Protein AF-E8Z6G9-F1 (afdb_monomer_lite)

pLDDT: mean 76.83, std 23.12, range [23.56, 98.06]

Organism: Pfiesteria piscicida (NCBI:txid71001)

Radius of gyration: 28.09 Å; chains: 1; bounding box: 59×44×80 Å

Foldseek 3Di:
DAKEWEFEFADDPDTFGAWWWKDWPNDIDTHDGPGTDIDDDPDFAKIWIWIDHVQWDIDIDIDGGDPPHHYDYDYTYGDWAKAKEFEAAPPVRAGDQFWKKKWKDDPDTDIDIAHPPIDMDIGRDWAWMKMWIGTDPLWHIDIDIDGDDNPHHYDYHYIYSADPLAADVVQHDCNRRVVNHPFDWDWDQDPVRDTDTDGDDPDDDDDDDDDDDDPDDDDDDDDDD

Structure (mmCIF, N/CA/C/O backbone):
data_AF-E8Z6G9-F1
#
_entry.id   AF-E8Z6G9-F1
#
loop_
_atom_site.group_PDB
_atom_site.id
_atom_site.type_symbol
_atom_site.label_atom_id
_atom_site.label_alt_id
_atom_site.label_comp_id
_atom_site.label_asym_id
_atom_site.label_entity_id
_atom_site.label_seq_id
_atom_site.pdbx_PDB_ins_code
_atom_site.Cartn_x
_atom_site.Cartn_y
_atom_site.Cartn_z
_atom_site.occupancy
_atom_site.B_iso_or_equiv
_atom_site.auth_seq_id
_atom_site.auth_comp_id
_atom_site.auth_asym_id
_atom_site.auth_atom_id
_atom_site.pdbx_PDB_model_num
ATOM 1 N N . ARG A 1 1 ? -25.173 0.862 35.521 1.00 75.44 1 ARG A N 1
ATOM 2 C CA . ARG A 1 1 ? -24.555 0.377 34.266 1.00 75.44 1 ARG A CA 1
ATOM 3 C C . ARG A 1 1 ? -23.378 1.292 34.008 1.00 75.44 1 ARG A C 1
ATOM 5 O O . ARG A 1 1 ? -23.562 2.487 34.195 1.00 75.44 1 ARG A O 1
ATOM 12 N N . ILE A 1 2 ? -22.198 0.744 33.735 1.00 91.19 2 ILE A N 1
ATOM 13 C CA . ILE A 1 2 ? -21.054 1.561 33.319 1.00 91.19 2 ILE A CA 1
ATOM 14 C C . ILE A 1 2 ? -21.133 1.728 31.804 1.00 91.19 2 ILE A C 1
ATOM 16 O O . ILE A 1 2 ? -21.542 0.792 31.120 1.00 91.19 2 ILE A O 1
ATOM 20 N N . GLU A 1 3 ? -20.798 2.909 31.306 1.00 95.06 3 GLU A N 1
ATOM 21 C CA . GLU A 1 3 ? -20.622 3.158 29.879 1.00 95.06 3 GLU A CA 1
ATOM 22 C C . GLU A 1 3 ? -19.135 3.395 29.637 1.00 95.06 3 GLU A C 1
ATOM 24 O O . GLU A 1 3 ? -18.498 4.151 30.369 1.00 95.06 3 GLU A O 1
ATOM 29 N N . ILE A 1 4 ? -18.587 2.707 28.642 1.00 97.62 4 ILE A N 1
ATOM 30 C CA . ILE A 1 4 ? -17.165 2.714 28.317 1.00 97.62 4 ILE A CA 1
ATOM 31 C C . ILE A 1 4 ? -17.023 3.306 26.923 1.00 97.62 4 ILE A C 1
ATOM 33 O O . ILE A 1 4 ? -17.670 2.837 25.987 1.00 97.62 4 ILE A O 1
ATOM 37 N N . ALA A 1 5 ? -16.188 4.329 26.791 1.00 97.69 5 ALA A N 1
ATOM 38 C CA . ALA A 1 5 ? -15.831 4.885 25.494 1.00 97.69 5 ALA A CA 1
ATOM 39 C C . ALA A 1 5 ? -14.811 3.968 24.801 1.00 97.69 5 ALA A C 1
ATOM 41 O O . ALA A 1 5 ? -13.757 3.690 25.369 1.00 97.69 5 ALA A O 1
ATOM 42 N N . LEU A 1 6 ? -15.116 3.498 23.594 1.00 97.56 6 LEU A N 1
ATOM 43 C CA . LEU A 1 6 ? -14.204 2.703 22.773 1.00 97.56 6 LEU A CA 1
ATOM 44 C C . LEU A 1 6 ? -13.714 3.540 21.586 1.00 97.56 6 LEU A C 1
ATOM 46 O O . LEU A 1 6 ? -14.540 4.061 20.833 1.00 97.56 6 LEU A O 1
ATOM 50 N N . SER A 1 7 ? -12.399 3.662 21.411 1.00 96.38 7 SER A N 1
ATOM 51 C CA . SER A 1 7 ? -11.770 4.409 20.309 1.00 96.38 7 SER A CA 1
ATOM 52 C C . SER A 1 7 ? -10.800 3.544 19.500 1.00 96.38 7 SER A C 1
ATOM 54 O O . SER A 1 7 ? -10.304 2.523 19.981 1.00 96.38 7 SER A O 1
ATOM 56 N N . LEU A 1 8 ? -10.544 3.964 18.257 1.00 96.19 8 LEU A N 1
ATOM 57 C CA . LEU A 1 8 ? -9.554 3.374 17.357 1.00 96.19 8 LEU A CA 1
ATOM 58 C C . LEU A 1 8 ? -8.490 4.409 16.988 1.00 96.19 8 LEU A C 1
ATOM 60 O O . LEU A 1 8 ? -8.815 5.545 16.628 1.00 96.19 8 LEU A O 1
ATOM 64 N N . ALA A 1 9 ? -7.232 3.988 17.023 1.00 93.56 9 ALA A N 1
ATOM 65 C CA . ALA A 1 9 ? -6.095 4.794 16.604 1.00 93.56 9 ALA A CA 1
ATOM 66 C C . ALA A 1 9 ? -5.096 3.964 15.792 1.00 93.56 9 ALA A C 1
ATOM 68 O O . ALA A 1 9 ? -5.027 2.746 15.931 1.00 93.56 9 ALA A O 1
ATOM 69 N N . GLU A 1 10 ? -4.312 4.623 14.947 1.00 90.75 10 GLU A N 1
ATOM 70 C CA . GLU A 1 10 ? -3.168 4.019 14.266 1.00 90.75 10 GLU A CA 1
ATOM 71 C C . GLU A 1 10 ? -1.976 3.889 15.222 1.00 90.75 10 GLU A C 1
ATOM 73 O O . GLU A 1 10 ? -1.693 4.795 16.012 1.00 90.75 10 GLU A O 1
ATOM 78 N N . CYS A 1 11 ? -1.247 2.778 15.121 1.00 86.31 11 CYS A N 1
ATOM 79 C CA . CYS A 1 11 ? -0.015 2.570 15.875 1.00 86.31 11 CYS A CA 1
ATOM 80 C C . CYS A 1 11 ? 1.151 3.386 15.305 1.00 86.31 11 CYS A C 1
ATOM 82 O O . CYS A 1 11 ? 1.480 3.263 14.130 1.00 86.31 11 CYS A O 1
ATOM 84 N N . GLY A 1 12 ? 1.815 4.199 16.139 1.00 72.50 12 GLY A N 1
ATOM 85 C CA . GLY A 1 12 ? 2.960 5.014 15.713 1.00 72.50 12 GLY A CA 1
ATOM 86 C C . GLY A 1 12 ? 3.288 6.196 16.632 1.00 72.50 12 GLY A C 1
ATOM 87 O O . GLY A 1 12 ? 2.806 6.272 17.760 1.00 72.50 12 GLY A O 1
ATOM 88 N N . LEU A 1 13 ? 4.114 7.139 16.141 1.00 54.22 13 LEU A N 1
ATOM 8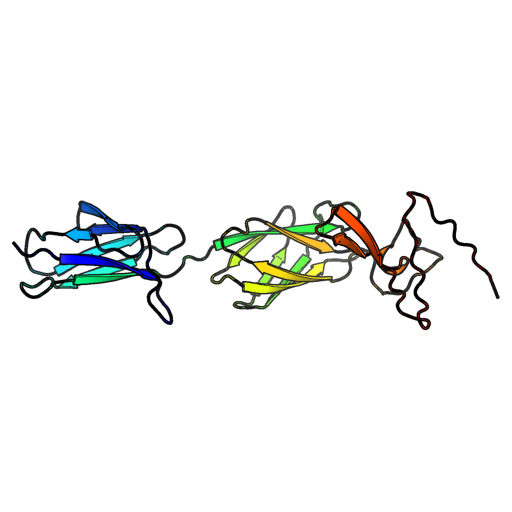9 C CA . LEU A 1 13 ? 4.648 8.326 16.856 1.00 54.22 13 LEU A CA 1
ATOM 90 C C . LEU A 1 13 ? 3.587 9.371 17.295 1.00 54.22 13 LEU A C 1
ATOM 92 O O . LEU A 1 13 ? 3.926 10.491 17.678 1.00 54.22 13 LEU A O 1
ATOM 96 N N . GLY A 1 14 ? 2.312 8.999 17.266 1.00 57.91 14 GLY A N 1
ATOM 97 C CA . GLY A 1 14 ? 1.161 9.729 17.780 1.00 57.91 14 GLY A CA 1
ATOM 98 C C . GLY A 1 14 ? -0.120 9.044 17.291 1.00 57.91 14 GLY A C 1
ATOM 99 O O . GLY A 1 14 ? -0.153 8.646 16.128 1.00 57.91 14 GLY A O 1
ATOM 100 N N . PRO A 1 15 ? -1.159 8.880 18.131 1.00 69.19 15 PRO A N 1
ATOM 101 C CA . PRO A 1 15 ? -2.385 8.206 17.719 1.00 69.19 15 PRO A CA 1
ATOM 102 C C . PRO A 1 15 ? -3.103 9.052 16.663 1.00 69.19 15 PRO A C 1
ATOM 104 O O . PRO A 1 15 ? -3.698 10.088 16.975 1.00 69.19 15 PRO A O 1
ATOM 107 N N . LEU A 1 16 ? -3.025 8.634 15.398 1.00 85.25 16 LEU A N 1
ATOM 108 C CA . LEU A 1 16 ? -3.886 9.177 14.354 1.00 85.25 16 LEU A CA 1
ATOM 109 C C . LEU A 1 16 ? -5.254 8.499 14.473 1.00 85.25 16 LEU A C 1
ATOM 111 O O . LEU A 1 16 ? -5.314 7.272 14.539 1.00 85.25 16 LEU A O 1
ATOM 115 N N . PRO A 1 17 ? -6.354 9.261 14.535 1.00 89.44 17 PRO A N 1
ATOM 116 C CA . PRO A 1 17 ? -7.675 8.681 14.710 1.00 89.44 17 PRO A CA 1
ATOM 117 C C . PRO A 1 17 ? -8.114 7.861 13.491 1.00 89.44 17 PRO A C 1
ATOM 119 O O . PRO A 1 17 ? -8.106 8.362 12.365 1.00 89.44 17 PRO A O 1
ATOM 122 N N . VAL A 1 18 ? -8.597 6.640 13.726 1.00 92.12 18 VAL A N 1
ATOM 123 C CA . VAL A 1 18 ? -9.008 5.699 12.671 1.00 92.12 18 VAL A CA 1
ATOM 124 C C . VAL A 1 18 ? -10.524 5.502 12.683 1.00 92.12 18 VAL A C 1
ATOM 126 O O . VAL A 1 18 ? -11.139 5.401 13.742 1.00 92.12 18 VAL A O 1
ATOM 129 N N . GLU A 1 19 ? -11.137 5.443 11.500 1.00 94.94 19 GLU A N 1
ATOM 130 C CA . GLU A 1 19 ? -12.519 4.975 11.343 1.00 94.94 19 GLU A CA 1
ATOM 131 C C . GLU A 1 19 ? -12.533 3.460 11.122 1.00 94.94 19 GLU A C 1
ATOM 133 O O . GLU A 1 19 ? -11.818 2.947 10.261 1.00 94.94 19 GLU A O 1
ATOM 138 N N . GLY A 1 20 ? -13.363 2.737 11.872 1.00 96.38 20 GLY A N 1
ATOM 139 C CA . GLY A 1 20 ? -13.405 1.280 11.783 1.00 96.38 20 GLY A CA 1
ATOM 140 C C . GLY A 1 20 ? -14.506 0.637 12.614 1.00 96.38 20 GLY A C 1
ATOM 141 O O . GLY A 1 20 ? -15.482 1.279 12.995 1.00 96.38 20 GLY A O 1
ATOM 142 N N . ASN A 1 21 ? -14.353 -0.654 12.892 1.00 97.44 21 ASN A N 1
ATOM 143 C CA . ASN A 1 21 ? -15.283 -1.445 13.685 1.00 97.44 21 ASN A CA 1
ATOM 144 C C . ASN A 1 21 ? -14.566 -2.146 14.839 1.00 97.44 21 ASN A C 1
ATOM 146 O O . ASN A 1 21 ? -13.470 -2.678 14.662 1.00 97.44 21 ASN A O 1
ATOM 150 N N . ILE A 1 22 ? -15.235 -2.202 15.988 1.00 97.94 22 ILE A N 1
ATOM 151 C CA . ILE A 1 22 ? -14.858 -3.012 17.146 1.00 97.94 22 ILE A CA 1
ATOM 152 C C . ILE A 1 22 ? -15.940 -4.071 17.349 1.00 97.94 22 ILE A C 1
ATOM 154 O O . ILE A 1 22 ? -17.115 -3.749 17.532 1.00 97.94 22 ILE A O 1
ATOM 158 N N . LEU A 1 23 ? -15.538 -5.335 17.330 1.00 97.88 23 LEU A N 1
ATOM 159 C CA . LEU A 1 23 ? -16.371 -6.483 17.653 1.00 97.88 23 LEU A CA 1
ATOM 160 C C . LEU A 1 23 ? -16.112 -6.903 19.104 1.00 97.88 23 LEU A C 1
ATOM 162 O O . LEU A 1 23 ? -14.963 -7.108 19.485 1.00 97.88 23 LEU A O 1
ATOM 166 N N . VAL A 1 24 ? -17.167 -7.063 19.901 1.00 96.50 24 VAL A N 1
ATOM 167 C CA . VAL A 1 24 ? -17.109 -7.605 21.267 1.00 96.50 24 VAL A CA 1
ATOM 168 C C . VAL A 1 24 ? -18.196 -8.666 21.440 1.00 96.50 24 VAL A C 1
ATOM 170 O O . VAL A 1 24 ? -19.391 -8.365 21.483 1.00 96.50 24 VAL A O 1
ATOM 173 N N . GLY A 1 25 ? -17.790 -9.939 21.482 1.00 90.75 25 GLY A N 1
ATOM 174 C CA . GLY A 1 25 ? -18.724 -11.057 21.302 1.00 90.75 25 GLY A CA 1
ATOM 175 C C . GLY A 1 25 ? -19.403 -10.983 19.928 1.00 90.75 25 GLY A C 1
ATOM 176 O O . GLY A 1 25 ? -18.721 -10.856 18.917 1.00 90.75 25 GLY A O 1
ATOM 177 N N . ASP A 1 26 ? -20.737 -11.004 19.897 1.00 91.12 26 ASP A N 1
ATOM 178 C CA . ASP A 1 26 ? -21.528 -10.872 18.658 1.00 91.12 26 ASP A CA 1
ATOM 179 C C . ASP A 1 26 ? -21.881 -9.410 18.308 1.00 91.12 26 ASP A C 1
ATOM 181 O O . ASP A 1 26 ? -22.561 -9.143 17.314 1.00 91.12 26 ASP A O 1
ATOM 185 N N . LEU A 1 27 ? -21.470 -8.440 19.135 1.00 95.75 27 LEU A N 1
ATOM 186 C CA . LEU A 1 27 ? -21.797 -7.028 18.944 1.00 95.75 27 LEU A CA 1
ATOM 187 C C . LEU A 1 27 ? -20.727 -6.331 18.100 1.00 95.75 27 LEU A C 1
ATOM 189 O O . LEU A 1 27 ? -19.587 -6.208 18.539 1.00 95.75 27 LEU A O 1
ATOM 193 N N . SER A 1 28 ? -21.116 -5.813 16.934 1.00 96.81 28 SER A N 1
ATOM 194 C CA . SER A 1 28 ? -20.269 -4.965 16.084 1.00 96.81 28 SER A CA 1
ATOM 195 C C . SER A 1 28 ? -20.602 -3.489 16.293 1.00 96.81 28 SER A C 1
ATOM 197 O O . SER A 1 28 ? -21.751 -3.079 16.120 1.00 96.81 28 SER A O 1
ATOM 199 N N . LEU A 1 29 ? -19.596 -2.687 16.635 1.00 97.25 29 LEU A N 1
ATOM 200 C CA . LEU A 1 29 ? -19.710 -1.252 16.883 1.00 97.25 29 LEU A CA 1
ATOM 201 C C . LEU A 1 29 ? -18.851 -0.480 15.885 1.00 97.25 29 LEU A C 1
ATOM 203 O O . LEU A 1 29 ? -17.641 -0.683 15.832 1.00 97.25 29 LEU A O 1
ATOM 207 N N . THR A 1 30 ? -19.459 0.426 15.125 1.00 97.44 30 THR A N 1
ATOM 208 C CA . THR A 1 30 ? -18.728 1.318 14.216 1.00 97.44 30 THR A CA 1
ATOM 209 C C . THR A 1 30 ? -18.216 2.534 14.981 1.00 97.44 30 THR A C 1
ATOM 211 O O . THR A 1 30 ? -18.981 3.208 15.673 1.00 97.44 30 THR A O 1
ATOM 214 N N . VAL A 1 31 ? -16.922 2.811 14.850 1.00 96.81 31 VAL A N 1
ATOM 215 C CA . VAL A 1 31 ? -16.213 3.922 15.487 1.00 96.81 31 VAL A CA 1
ATOM 216 C C . VAL A 1 31 ? -15.882 4.961 14.414 1.00 96.81 31 VAL A C 1
ATOM 218 O O . VAL A 1 31 ? -15.073 4.668 13.533 1.00 96.81 31 VAL A O 1
ATOM 221 N N . PRO A 1 32 ? -16.484 6.163 14.453 1.00 93.75 32 PRO A N 1
ATOM 222 C CA . PRO A 1 32 ? -16.117 7.250 13.550 1.00 93.75 32 PRO A CA 1
ATOM 223 C C . PRO A 1 32 ? -14.705 7.769 13.841 1.00 93.75 32 PRO A C 1
ATOM 225 O O . PRO A 1 32 ? -14.300 7.836 15.005 1.00 93.75 32 PRO A O 1
ATOM 228 N N . SER A 1 33 ? -13.991 8.224 12.806 1.00 91.06 33 SER A N 1
ATOM 229 C CA . SER A 1 33 ? -12.678 8.854 12.997 1.00 91.06 33 SER A CA 1
ATOM 230 C C . SER A 1 33 ? -12.768 10.051 13.959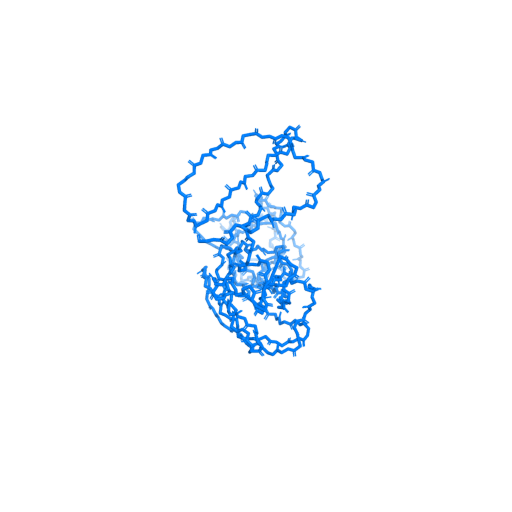 1.00 91.06 33 SER A C 1
ATOM 232 O O . SER A 1 33 ? -13.680 10.880 13.893 1.00 91.06 33 SER A O 1
ATOM 234 N N . GLY A 1 34 ? -11.820 10.122 14.891 1.00 89.25 34 GLY A N 1
ATOM 235 C CA . GLY A 1 34 ? -11.655 11.220 15.849 1.00 89.25 34 GLY A CA 1
ATOM 236 C C . GLY A 1 34 ? -12.638 11.167 17.014 1.00 89.25 34 GLY A C 1
ATOM 237 O O . GLY A 1 34 ? -12.696 12.105 17.805 1.00 89.25 34 GLY A O 1
ATOM 238 N N . SER A 1 35 ? -13.424 10.095 17.105 1.00 93.19 35 SER A N 1
ATOM 239 C CA . SER A 1 35 ? -14.486 9.920 18.090 1.00 93.19 35 SER A CA 1
ATOM 240 C C . SER A 1 35 ? -14.344 8.591 18.833 1.00 93.19 35 SER A C 1
ATOM 242 O O . SER A 1 35 ? -13.497 7.758 18.518 1.00 93.19 35 SER A O 1
ATOM 244 N N . ALA A 1 36 ? -15.203 8.393 19.830 1.00 95.50 36 ALA A N 1
ATOM 245 C CA . ALA A 1 36 ? -15.379 7.117 20.508 1.00 95.50 36 ALA A CA 1
ATOM 246 C C . ALA A 1 36 ? -16.843 6.675 20.419 1.00 95.50 36 ALA A C 1
ATOM 248 O O . ALA A 1 36 ? -17.752 7.508 20.384 1.00 95.50 36 ALA A O 1
ATOM 249 N N . VAL A 1 37 ? -17.073 5.364 20.411 1.00 97.25 37 VAL A N 1
ATOM 250 C CA . VAL A 1 37 ? -18.410 4.772 20.532 1.00 97.25 37 VAL A CA 1
ATOM 251 C C . VAL A 1 37 ? -18.641 4.327 21.971 1.00 97.25 37 VAL A C 1
ATOM 253 O O . VAL A 1 37 ? -17.751 3.771 22.611 1.00 97.25 37 VAL A O 1
ATOM 256 N N . MET A 1 38 ? -19.838 4.571 22.501 1.00 97.31 38 MET A N 1
ATOM 257 C CA . MET A 1 38 ? -20.179 4.136 23.853 1.00 97.31 38 MET A CA 1
ATOM 258 C C . MET A 1 38 ? -20.644 2.683 23.841 1.00 97.31 38 MET A C 1
ATOM 260 O O . MET A 1 38 ? -21.562 2.313 23.109 1.00 97.31 38 MET A O 1
ATOM 264 N N . TRP A 1 39 ? -20.046 1.869 24.703 1.00 97.00 39 TRP A N 1
ATOM 265 C CA . TRP A 1 39 ? -20.420 0.480 24.921 1.00 97.00 39 TRP A CA 1
ATOM 266 C C . TRP A 1 39 ? -20.801 0.246 26.381 1.00 97.00 39 TRP A C 1
ATOM 268 O O . TRP A 1 39 ? -20.165 0.753 27.304 1.00 97.00 39 TRP A O 1
ATOM 278 N N . THR A 1 40 ? -21.859 -0.534 26.602 1.00 96.62 40 THR A N 1
ATOM 279 C CA . THR A 1 40 ? -22.276 -0.958 27.943 1.00 96.62 40 THR A CA 1
ATOM 280 C C . THR A 1 40 ? -22.031 -2.459 28.092 1.00 96.62 40 THR A C 1
ATOM 282 O O . THR A 1 40 ? -22.769 -3.239 27.482 1.00 96.62 40 THR A O 1
ATOM 285 N N . PRO A 1 41 ? -21.054 -2.894 28.908 1.00 94.75 41 PRO A N 1
ATOM 286 C CA . PRO A 1 41 ? -20.813 -4.312 29.134 1.00 94.75 41 PRO A CA 1
ATOM 287 C C . PRO A 1 41 ? -22.002 -4.976 29.836 1.00 94.75 41 PRO A C 1
ATOM 289 O O . PRO A 1 41 ? -22.601 -4.419 30.762 1.00 94.75 41 PRO A O 1
ATOM 292 N N . THR A 1 42 ? -22.316 -6.208 29.436 1.00 93.12 42 THR A N 1
ATOM 293 C CA . THR A 1 42 ? -23.318 -7.054 30.107 1.00 93.12 42 THR A CA 1
ATOM 294 C C . THR A 1 42 ? -22.813 -7.610 31.440 1.00 93.12 42 THR A C 1
ATOM 296 O O . THR A 1 42 ? -23.615 -7.889 32.331 1.00 93.12 42 THR A O 1
ATOM 299 N N . SER A 1 43 ? -21.493 -7.741 31.597 1.00 94.56 43 SER A N 1
ATOM 300 C CA . SER A 1 43 ? -20.813 -8.207 32.809 1.00 94.56 43 SER A CA 1
ATOM 301 C C . SER A 1 43 ? -19.433 -7.565 32.947 1.00 94.56 43 SER A C 1
ATOM 303 O O . SER A 1 43 ? -18.805 -7.205 31.956 1.00 94.56 43 SER A O 1
ATOM 305 N N . LEU A 1 44 ? -18.937 -7.448 34.179 1.00 96.00 44 LEU A N 1
ATOM 306 C CA . LEU A 1 44 ? -17.529 -7.122 34.434 1.00 96.00 44 LEU A CA 1
ATOM 307 C C . LEU A 1 44 ? -16.659 -8.377 34.249 1.00 96.00 44 LEU A C 1
ATOM 309 O O . LEU A 1 44 ? -17.173 -9.493 34.340 1.00 96.00 44 LEU A O 1
ATOM 313 N N . GLY A 1 45 ? -15.361 -8.193 34.012 1.00 96.50 45 GLY A N 1
ATOM 314 C CA . GLY A 1 45 ? -14.397 -9.272 33.785 1.00 96.50 45 GLY A CA 1
ATOM 315 C C . GLY A 1 45 ? -13.655 -9.133 32.458 1.00 96.50 45 GLY A C 1
ATOM 316 O O . GLY A 1 45 ? -13.597 -8.048 31.885 1.00 96.50 45 GLY A O 1
ATOM 317 N N . GLN A 1 46 ? -13.067 -10.228 31.978 1.00 97.69 46 GLN A N 1
ATOM 318 C CA . GLN A 1 46 ? -12.349 -10.237 30.704 1.00 97.69 46 GLN A CA 1
ATOM 319 C C . GLN A 1 46 ? -13.314 -10.234 29.518 1.00 97.69 46 GLN A C 1
ATOM 321 O O . GLN A 1 46 ? -14.253 -11.029 29.471 1.00 97.69 46 GLN A O 1
ATOM 326 N N . HIS A 1 47 ? -13.035 -9.368 28.550 1.00 97.50 47 HIS A N 1
ATOM 327 C CA . HIS A 1 47 ? -13.716 -9.310 27.261 1.00 97.50 47 HIS A CA 1
ATOM 328 C C . HIS A 1 47 ? -12.676 -9.331 26.150 1.00 97.50 47 HIS A C 1
ATOM 330 O O . HIS A 1 47 ? -11.635 -8.683 26.264 1.00 97.50 47 HIS A O 1
ATOM 336 N N . THR A 1 48 ? -12.961 -10.069 25.083 1.00 97.69 48 THR A N 1
ATOM 337 C CA . THR A 1 48 ? -12.137 -10.083 23.873 1.00 97.69 48 THR A CA 1
ATOM 338 C C . THR A 1 48 ? -12.749 -9.144 22.847 1.00 97.69 48 THR A C 1
ATOM 340 O O . THR A 1 48 ? -13.943 -9.233 22.550 1.00 97.69 48 THR A O 1
ATOM 343 N N . PHE A 1 49 ? -11.917 -8.254 22.324 1.00 98.06 49 PHE A N 1
ATOM 344 C CA . PHE A 1 49 ? -12.263 -7.254 21.332 1.00 98.06 49 PHE A CA 1
ATOM 345 C C . PHE A 1 49 ? -11.506 -7.555 20.047 1.00 98.06 49 PHE A C 1
ATOM 347 O O . PHE A 1 49 ? -10.307 -7.830 20.090 1.00 98.06 49 PHE A O 1
ATOM 354 N N . THR A 1 50 ? -12.190 -7.477 18.912 1.00 98.06 50 THR A N 1
ATOM 355 C CA . THR A 1 50 ? -11.567 -7.554 17.591 1.00 98.06 50 THR A CA 1
ATOM 356 C C . THR A 1 50 ? -11.792 -6.237 16.864 1.00 98.06 50 THR A C 1
ATOM 358 O O . THR A 1 50 ? -12.926 -5.881 16.552 1.00 98.06 50 THR A O 1
ATOM 361 N N . SER A 1 51 ? -10.711 -5.517 16.594 1.00 97.00 51 SER A N 1
ATOM 362 C CA . SER A 1 51 ? -10.721 -4.202 15.956 1.00 97.00 51 SER A CA 1
ATOM 363 C C . SER A 1 51 ? -10.289 -4.322 14.497 1.00 97.00 51 SER A C 1
ATOM 365 O O . SER A 1 51 ? -9.350 -5.050 14.176 1.00 97.00 51 SER A O 1
ATOM 367 N N . SER A 1 52 ? -10.969 -3.614 13.598 1.00 95.75 52 SER A N 1
ATOM 368 C CA . SER A 1 52 ? -10.684 -3.639 12.159 1.00 95.75 52 SER A CA 1
ATOM 369 C C . SER A 1 52 ? -11.001 -2.299 11.503 1.00 95.75 52 SER A C 1
ATOM 371 O O . SER A 1 52 ? -11.948 -1.623 11.897 1.00 95.75 52 SER A O 1
ATOM 373 N N . ALA A 1 53 ? -10.236 -1.925 10.483 1.00 93.62 53 ALA A N 1
ATOM 374 C CA . ALA A 1 53 ? -10.473 -0.723 9.690 1.00 93.62 53 ALA A CA 1
ATOM 375 C C . ALA A 1 53 ? -9.944 -0.912 8.257 1.00 93.62 53 ALA A C 1
ATOM 377 O O . ALA A 1 53 ? -8.998 -1.681 8.056 1.00 93.62 53 ALA A O 1
ATOM 378 N N . PRO A 1 54 ? -10.514 -0.232 7.245 1.00 88.44 54 PRO A N 1
ATOM 379 C CA . PRO A 1 54 ? -9.980 -0.266 5.885 1.00 88.44 54 PRO A CA 1
ATOM 380 C C . PRO A 1 54 ? -8.513 0.183 5.837 1.00 88.44 54 PRO A C 1
ATOM 382 O O . PRO A 1 54 ? -8.176 1.256 6.323 1.00 88.44 54 PRO A O 1
ATOM 385 N N . GLY A 1 55 ? -7.639 -0.631 5.238 1.00 83.12 55 GLY A N 1
ATOM 386 C CA . GLY A 1 55 ? -6.201 -0.343 5.143 1.00 83.12 55 GLY A CA 1
ATOM 387 C C . GLY A 1 55 ? -5.368 -0.791 6.350 1.00 83.12 55 GLY A C 1
ATOM 388 O O . GLY A 1 55 ? -4.138 -0.746 6.271 1.00 83.12 55 GLY A O 1
ATOM 389 N N . TYR A 1 56 ? -5.998 -1.310 7.406 1.00 89.94 56 TYR A N 1
ATOM 390 C CA . TYR A 1 56 ? -5.340 -1.787 8.622 1.00 89.94 56 TYR A CA 1
ATOM 391 C C . TYR A 1 56 ? -5.454 -3.304 8.782 1.00 89.94 56 TYR A C 1
ATOM 393 O O . TYR A 1 56 ? -6.413 -3.936 8.331 1.00 89.94 56 TYR A O 1
ATOM 401 N N . SER A 1 57 ? -4.472 -3.891 9.459 1.00 90.12 57 SER A N 1
ATOM 402 C CA . SER A 1 57 ? -4.530 -5.274 9.921 1.00 90.12 57 SER A CA 1
ATOM 403 C C . SER A 1 57 ? -5.581 -5.405 11.022 1.00 90.12 57 SER A C 1
ATOM 405 O O . SER A 1 57 ? -5.759 -4.512 11.846 1.00 90.12 57 SER A O 1
ATOM 407 N N . THR A 1 58 ? -6.294 -6.530 11.053 1.00 93.75 58 THR A N 1
ATOM 408 C CA . THR A 1 58 ? -7.226 -6.813 12.153 1.00 93.75 58 THR A CA 1
ATOM 409 C C . THR A 1 58 ? -6.434 -7.114 13.427 1.00 93.75 58 THR A C 1
ATOM 411 O O . THR A 1 58 ? -5.534 -7.950 13.392 1.00 93.75 58 THR A O 1
ATOM 414 N N . SER A 1 59 ? -6.788 -6.475 14.543 1.00 94.81 59 SER A N 1
ATOM 415 C CA . SER A 1 59 ? -6.200 -6.734 15.867 1.00 94.81 59 SER A CA 1
ATOM 416 C C . SER A 1 59 ? -7.213 -7.437 16.768 1.00 94.81 59 SER A C 1
ATOM 418 O O . SER A 1 59 ? -8.412 -7.178 16.675 1.00 94.81 59 SER A O 1
ATOM 420 N N . THR A 1 60 ? -6.761 -8.355 17.625 1.00 96.62 60 THR A N 1
ATOM 421 C CA . THR A 1 60 ? -7.605 -8.998 18.644 1.00 96.62 60 THR A CA 1
ATOM 422 C C . THR A 1 60 ? -6.919 -8.955 19.998 1.00 96.62 60 THR A C 1
ATOM 424 O O . THR A 1 60 ? -5.810 -9.462 20.154 1.00 96.62 60 THR A O 1
ATOM 427 N N . GLU A 1 61 ? -7.602 -8.381 20.984 1.00 96.38 61 GLU A N 1
ATOM 428 C CA . GLU A 1 61 ? -7.060 -8.115 22.313 1.00 96.38 61 GLU A CA 1
ATOM 429 C C . GLU A 1 61 ? -8.065 -8.491 23.401 1.00 96.38 61 GLU A C 1
ATOM 431 O O . GLU A 1 61 ? -9.272 -8.302 23.250 1.00 96.38 61 GLU A O 1
ATOM 436 N N . THR A 1 62 ? -7.571 -8.993 24.531 1.00 97.50 62 THR A N 1
ATOM 437 C CA . THR A 1 62 ? -8.399 -9.265 25.712 1.00 97.50 62 THR A CA 1
ATOM 438 C C . THR A 1 62 ? -8.126 -8.207 26.770 1.00 97.50 62 THR A C 1
ATOM 440 O O . THR A 1 62 ? -6.995 -8.078 27.232 1.00 97.50 62 THR A O 1
ATOM 443 N N . GLN A 1 63 ? -9.169 -7.482 27.175 1.00 96.88 63 GLN A N 1
ATOM 444 C CA . GLN A 1 63 ? -9.094 -6.425 28.183 1.00 96.88 63 GLN A CA 1
ATOM 445 C C . GLN A 1 63 ? -9.944 -6.789 29.402 1.00 96.88 63 GLN A C 1
ATOM 447 O O . GLN A 1 63 ? -11.034 -7.357 29.281 1.00 96.88 63 GLN A O 1
ATOM 452 N N . GLU A 1 64 ? -9.455 -6.452 30.595 1.00 97.06 64 GLU A N 1
ATOM 453 C CA . GLU A 1 64 ? -10.222 -6.590 31.832 1.00 97.06 64 GLU A CA 1
ATOM 454 C C . GLU A 1 64 ? -11.077 -5.339 32.072 1.00 97.06 64 GLU A C 1
ATOM 456 O O . GLU A 1 64 ? -10.575 -4.230 32.263 1.00 97.06 64 GLU A O 1
ATOM 461 N N . VAL A 1 65 ? -12.395 -5.523 32.080 1.00 97.06 65 VAL A N 1
ATOM 462 C CA . VAL A 1 65 ? -13.377 -4.469 32.323 1.00 97.06 65 VAL A CA 1
ATOM 463 C C . VAL A 1 65 ? -13.811 -4.499 33.782 1.00 97.06 65 VAL A C 1
ATOM 465 O O . VAL A 1 65 ? -14.427 -5.459 34.252 1.00 97.06 65 VAL A O 1
ATOM 468 N N . THR A 1 66 ? -13.543 -3.408 34.492 1.00 96.50 66 THR A N 1
ATOM 469 C CA . THR A 1 66 ? -13.920 -3.216 35.897 1.00 96.50 66 THR A CA 1
ATOM 470 C C . THR A 1 66 ? -14.937 -2.085 36.030 1.00 96.50 66 THR A C 1
ATOM 472 O O . THR A 1 66 ? -15.216 -1.362 35.077 1.00 96.50 66 THR A O 1
ATOM 475 N N . SER A 1 67 ? -15.473 -1.869 37.234 1.00 95.12 67 SER A N 1
ATOM 476 C CA . SER A 1 67 ? -16.359 -0.727 37.504 1.00 95.12 67 SER A CA 1
ATOM 477 C C . SER A 1 67 ? -15.682 0.642 37.354 1.00 95.12 67 SER A C 1
ATOM 479 O O . SER A 1 67 ? -16.375 1.653 37.398 1.00 95.12 67 SER A O 1
ATOM 481 N N . LEU A 1 68 ? -14.350 0.679 37.236 1.00 95.81 68 LEU A N 1
ATOM 482 C CA . LEU A 1 68 ? -13.554 1.897 37.067 1.00 95.81 68 LEU A CA 1
ATOM 483 C C . LEU A 1 68 ? -13.120 2.127 35.614 1.00 95.81 68 LEU A C 1
ATOM 485 O O . LEU A 1 68 ? -12.573 3.183 35.311 1.00 95.81 68 LEU A O 1
ATOM 489 N N . THR A 1 69 ? -13.340 1.161 34.719 1.00 97.06 69 THR A N 1
ATOM 490 C CA . THR A 1 69 ? -12.997 1.305 33.304 1.00 97.06 69 THR A CA 1
ATOM 491 C C . THR A 1 69 ? -13.942 2.321 32.665 1.00 97.06 69 THR A C 1
ATOM 493 O O . THR A 1 69 ? -15.141 2.073 32.572 1.00 97.06 69 THR A O 1
ATOM 496 N N . THR A 1 70 ? -13.412 3.468 32.235 1.00 97.00 70 THR A N 1
ATOM 497 C CA . THR A 1 70 ? -14.187 4.532 31.565 1.00 97.00 70 THR A CA 1
ATOM 498 C C . THR A 1 70 ? -13.921 4.610 30.064 1.00 97.00 70 THR A C 1
ATOM 500 O O . THR A 1 70 ? -14.764 5.106 29.319 1.00 97.00 70 THR A O 1
ATOM 503 N N . SER A 1 71 ? -12.770 4.115 29.606 1.00 96.88 71 SER A N 1
ATOM 504 C CA . SER A 1 71 ? -12.390 4.109 28.194 1.00 96.88 71 SER A CA 1
ATOM 505 C C . SER A 1 71 ? -11.434 2.965 27.866 1.00 96.88 71 SER A C 1
ATOM 507 O O . SER A 1 71 ? -10.652 2.559 28.726 1.00 96.88 71 SER A O 1
ATOM 509 N N . LEU A 1 72 ? -11.475 2.495 26.621 1.00 96.38 72 LEU A N 1
ATOM 510 C CA . LEU A 1 72 ? -10.503 1.586 26.016 1.00 96.38 72 LEU A CA 1
ATOM 511 C C . LEU A 1 72 ? -10.154 2.112 24.619 1.00 96.38 72 LEU A C 1
ATOM 513 O O . LEU A 1 72 ? -11.048 2.452 23.846 1.00 96.38 72 LEU A O 1
ATOM 517 N N . GLU A 1 73 ? -8.868 2.171 24.305 1.00 94.94 73 GLU A N 1
ATOM 518 C CA . GLU A 1 73 ? -8.367 2.551 22.984 1.00 94.94 73 GLU A CA 1
ATOM 519 C C . GLU A 1 73 ? -7.684 1.339 22.363 1.00 94.94 73 GLU A C 1
ATOM 521 O O . GLU A 1 73 ? -6.863 0.698 23.020 1.00 94.94 73 GLU A O 1
ATOM 526 N N . PHE A 1 74 ? -8.031 1.025 21.116 1.00 94.69 74 PHE A N 1
ATOM 527 C CA . PHE A 1 74 ? -7.410 -0.066 20.374 1.00 94.69 74 PHE A CA 1
ATOM 528 C C . PHE A 1 74 ? -6.563 0.488 19.243 1.00 94.69 74 PHE A C 1
ATOM 530 O O . PHE A 1 74 ? -6.996 1.343 18.465 1.00 94.69 74 PHE A O 1
ATOM 537 N N . CYS A 1 75 ? -5.355 -0.045 19.161 1.00 92.19 75 CYS A N 1
ATOM 538 C CA . CYS A 1 75 ? -4.356 0.373 18.207 1.00 92.19 75 CYS A CA 1
ATOM 539 C C . CYS A 1 75 ? -4.388 -0.557 16.992 1.00 92.19 75 CYS A C 1
ATOM 541 O O . CYS A 1 75 ? -4.392 -1.781 17.135 1.00 92.19 75 CYS A O 1
ATOM 543 N N . LEU A 1 76 ? -4.437 0.018 15.796 1.00 92.56 76 LEU A N 1
ATOM 544 C CA . LEU A 1 76 ? -4.422 -0.710 14.538 1.00 92.56 76 LEU A CA 1
ATOM 545 C C . LEU A 1 76 ? -3.122 -0.431 13.791 1.00 92.56 76 LEU A C 1
ATOM 547 O O . LEU A 1 76 ? -2.756 0.716 13.533 1.00 92.56 76 LEU A O 1
ATOM 551 N N . GLU A 1 77 ? -2.434 -1.503 13.416 1.00 88.62 77 GLU A N 1
ATOM 552 C CA . GLU A 1 77 ? -1.278 -1.432 12.532 1.00 88.62 77 GLU A CA 1
ATOM 553 C C . GLU A 1 77 ? -1.741 -1.400 11.080 1.00 88.62 77 GLU A C 1
ATOM 555 O O . GLU A 1 77 ? -2.701 -2.073 10.688 1.00 88.62 77 GLU A O 1
ATOM 560 N N . LEU A 1 78 ? -1.055 -0.613 10.263 1.00 85.75 78 LEU A N 1
ATOM 561 C CA . LEU A 1 78 ? -1.324 -0.567 8.840 1.00 85.75 78 LEU A CA 1
ATOM 562 C C . LEU A 1 78 ? -1.049 -1.934 8.190 1.00 85.75 78 LEU A C 1
ATOM 564 O O . LEU A 1 78 ? -0.035 -2.574 8.447 1.00 85.75 78 LEU A O 1
ATOM 568 N N . SER A 1 79 ? -1.950 -2.376 7.312 1.00 86.06 79 SER A N 1
ATOM 569 C CA . SER A 1 79 ? -1.753 -3.621 6.558 1.00 86.06 79 SER A CA 1
ATOM 570 C C . SER A 1 79 ? -0.732 -3.428 5.437 1.00 86.06 79 SER A C 1
ATOM 572 O O . SER A 1 79 ? -0.628 -2.340 4.860 1.00 86.06 79 SER A O 1
ATOM 574 N N . ALA A 1 80 ? -0.001 -4.482 5.082 1.00 88.88 80 ALA A N 1
ATOM 575 C CA . ALA A 1 80 ? 0.784 -4.471 3.855 1.00 88.88 80 ALA A CA 1
ATOM 576 C C . ALA A 1 80 ? -0.147 -4.402 2.630 1.00 88.88 80 ALA A C 1
ATOM 578 O O . ALA A 1 80 ? -1.238 -4.977 2.634 1.00 88.88 80 ALA A O 1
ATOM 579 N N . PHE A 1 81 ? 0.276 -3.707 1.576 1.00 86.62 81 PHE A N 1
ATOM 580 C CA . PHE A 1 81 ? -0.485 -3.562 0.336 1.00 86.62 81 PHE A CA 1
ATOM 581 C C . PHE A 1 81 ? 0.310 -4.085 -0.860 1.00 86.62 81 PHE A C 1
ATOM 583 O O . PHE A 1 81 ? 1.540 -4.088 -0.869 1.00 86.62 81 PHE A O 1
ATOM 590 N N . GLN A 1 82 ? -0.411 -4.587 -1.860 1.00 91.19 82 GLN A N 1
ATOM 591 C CA . GLN A 1 82 ? 0.166 -5.224 -3.038 1.00 91.19 82 GLN A CA 1
ATOM 592 C C . GLN A 1 82 ? 0.125 -4.283 -4.232 1.00 91.19 82 GLN A C 1
ATOM 594 O O . GLN A 1 82 ? -0.909 -3.684 -4.518 1.00 91.19 82 GLN A O 1
ATOM 599 N N . VAL A 1 83 ? 1.235 -4.209 -4.957 1.00 87.38 83 VAL A N 1
ATOM 600 C CA . VAL A 1 83 ? 1.366 -3.399 -6.167 1.00 87.38 83 VAL A CA 1
ATOM 601 C C . VAL A 1 83 ? 1.828 -4.297 -7.300 1.00 87.38 83 VAL A C 1
ATOM 603 O O . VAL A 1 83 ? 2.834 -4.998 -7.171 1.00 87.38 83 VAL A O 1
ATOM 606 N N . ASN A 1 84 ? 1.108 -4.276 -8.419 1.00 90.81 84 ASN A N 1
ATOM 607 C CA . ASN A 1 84 ? 1.564 -4.962 -9.621 1.00 90.81 84 ASN A CA 1
ATOM 608 C C . ASN A 1 84 ? 2.690 -4.166 -10.277 1.00 90.81 84 ASN A C 1
ATOM 610 O O . ASN A 1 84 ? 2.661 -2.940 -10.311 1.00 90.81 84 ASN A O 1
ATOM 614 N N . VAL A 1 85 ? 3.668 -4.867 -10.824 1.00 89.38 85 VAL A N 1
ATOM 615 C CA . VAL A 1 85 ? 4.800 -4.293 -11.537 1.00 89.38 85 VAL A CA 1
ATOM 616 C C . VAL A 1 85 ? 4.865 -4.915 -12.916 1.00 89.38 85 VAL A C 1
ATOM 618 O O . VAL A 1 85 ? 4.808 -6.137 -13.065 1.00 89.38 85 VAL A O 1
ATOM 621 N N . ASP A 1 86 ? 5.002 -4.066 -13.920 1.00 89.94 86 ASP A N 1
ATOM 622 C CA . ASP A 1 86 ? 5.155 -4.434 -15.321 1.00 89.94 86 ASP A CA 1
ATOM 623 C C . ASP A 1 86 ? 6.426 -3.772 -15.855 1.00 89.94 86 ASP A C 1
ATOM 625 O O . ASP A 1 86 ? 6.688 -2.603 -15.565 1.00 89.94 86 ASP A O 1
ATOM 629 N N . VAL A 1 87 ? 7.228 -4.522 -16.607 1.00 88.31 87 VAL A N 1
ATOM 630 C CA . VAL A 1 87 ? 8.426 -3.996 -17.261 1.00 88.31 87 VAL A CA 1
ATOM 631 C C . VAL A 1 87 ? 8.138 -3.908 -18.745 1.00 88.31 87 VAL A C 1
ATOM 633 O O . VAL A 1 87 ? 7.810 -4.912 -19.379 1.00 88.31 87 VAL A O 1
ATOM 636 N N . ARG A 1 88 ? 8.263 -2.707 -19.306 1.00 85.25 88 ARG A N 1
ATOM 637 C CA . ARG A 1 88 ? 7.934 -2.432 -20.704 1.00 85.25 88 ARG A CA 1
ATOM 638 C C . ARG A 1 88 ? 9.117 -1.904 -21.4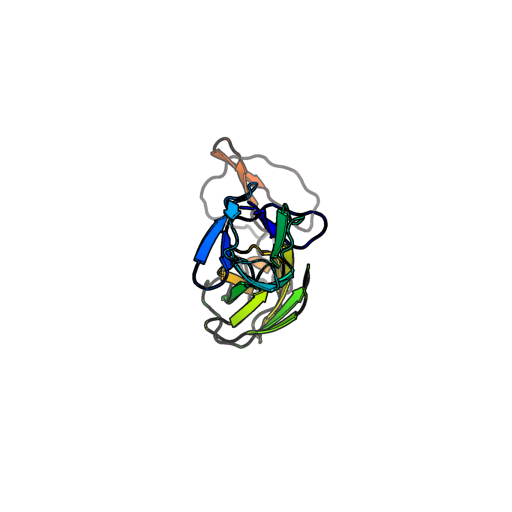79 1.00 85.25 88 ARG A C 1
ATOM 640 O O . ARG A 1 88 ? 9.961 -1.195 -20.943 1.00 85.25 88 ARG A O 1
ATOM 647 N N . GLU A 1 89 ? 9.118 -2.196 -22.769 1.00 83.38 89 GLU A N 1
ATOM 648 C CA . GLU A 1 89 ? 9.944 -1.466 -23.720 1.00 83.38 89 GLU A CA 1
ATOM 649 C C . GLU A 1 89 ? 9.443 -0.018 -23.826 1.00 83.38 89 GLU A C 1
ATOM 651 O O . GLU A 1 89 ? 8.251 0.213 -24.040 1.00 83.38 89 GLU A O 1
ATOM 656 N N . LEU A 1 90 ? 10.351 0.952 -23.697 1.00 79.06 90 LEU A N 1
ATOM 657 C CA . LEU A 1 90 ? 10.034 2.380 -23.710 1.00 79.06 90 LEU A CA 1
ATOM 658 C C . LEU A 1 90 ? 9.338 2.821 -25.005 1.00 79.06 90 LEU A C 1
ATOM 660 O O . LEU A 1 90 ? 8.324 3.513 -24.952 1.00 79.06 90 LEU A O 1
ATOM 664 N N . ILE A 1 91 ? 9.869 2.411 -26.161 1.00 73.75 91 ILE A N 1
ATOM 665 C CA . ILE A 1 91 ? 9.409 2.893 -27.472 1.00 73.75 91 ILE A CA 1
ATOM 666 C C . ILE A 1 91 ? 8.114 2.195 -27.897 1.00 73.75 91 ILE A C 1
ATOM 668 O O . ILE A 1 91 ? 7.140 2.854 -28.258 1.00 73.75 91 ILE A O 1
ATOM 672 N N . ALA A 1 92 ? 8.078 0.862 -27.842 1.00 77.81 92 ALA A N 1
ATOM 673 C CA . ALA A 1 92 ? 6.901 0.096 -28.247 1.00 77.81 92 ALA A CA 1
ATOM 674 C C . ALA A 1 92 ? 5.770 0.118 -27.202 1.00 77.81 92 ALA A C 1
ATOM 676 O O . ALA A 1 92 ? 4.624 -0.178 -27.541 1.00 77.81 92 ALA A O 1
ATOM 677 N N . ASN A 1 93 ? 6.073 0.464 -25.943 1.00 78.81 93 ASN A N 1
ATOM 678 C CA . ASN A 1 93 ? 5.146 0.418 -24.808 1.00 78.81 93 ASN A CA 1
ATOM 679 C C . ASN A 1 93 ? 4.430 -0.940 -24.684 1.00 78.81 93 ASN A C 1
ATOM 681 O O . ASN A 1 93 ? 3.226 -1.029 -24.427 1.00 78.81 93 ASN A O 1
ATOM 685 N N . VAL A 1 94 ? 5.190 -2.015 -24.880 1.00 83.50 94 VAL A N 1
ATOM 686 C CA . VAL A 1 94 ? 4.734 -3.395 -24.707 1.00 83.50 94 VAL A CA 1
ATOM 687 C C . VAL A 1 94 ? 5.480 -4.029 -23.544 1.00 83.50 94 VAL A C 1
ATOM 689 O O . VAL A 1 94 ? 6.662 -3.746 -23.341 1.00 83.50 94 VAL A O 1
ATOM 692 N N . SER A 1 95 ? 4.797 -4.880 -22.777 1.00 86.38 95 SER A N 1
ATOM 693 C CA . SER A 1 95 ? 5.447 -5.690 -21.745 1.00 86.38 95 SER A CA 1
ATOM 694 C C . SER A 1 95 ? 6.553 -6.518 -22.372 1.00 86.38 95 SER A C 1
ATOM 696 O O . SER A 1 95 ? 6.354 -7.164 -23.406 1.00 86.38 95 SER A O 1
ATOM 698 N N . LEU A 1 96 ? 7.715 -6.519 -21.730 1.00 86.31 96 LEU A N 1
ATOM 699 C CA . LEU A 1 96 ? 8.790 -7.399 -22.138 1.00 86.31 96 LEU A CA 1
ATOM 700 C C . LEU A 1 96 ? 8.339 -8.853 -22.022 1.00 86.31 96 LEU A C 1
ATOM 702 O O . LEU A 1 96 ? 7.552 -9.234 -21.153 1.00 86.31 96 LEU A O 1
ATOM 706 N N . THR A 1 97 ? 8.877 -9.689 -22.896 1.00 86.00 97 THR A N 1
ATOM 707 C CA . THR A 1 97 ? 8.710 -11.144 -22.813 1.00 86.00 97 THR A CA 1
ATOM 708 C C . THR A 1 97 ? 9.882 -11.817 -22.102 1.00 86.00 97 THR A C 1
ATOM 710 O O . THR A 1 97 ? 9.798 -12.995 -21.766 1.00 86.00 97 THR A O 1
ATOM 713 N N . SER A 1 98 ? 10.984 -11.091 -21.898 1.00 84.56 98 SER A N 1
ATOM 714 C CA . SER A 1 98 ? 12.191 -11.556 -21.215 1.00 84.56 98 SER A CA 1
ATOM 715 C C . SER A 1 98 ? 12.136 -11.292 -19.713 1.00 84.56 98 SER A C 1
ATOM 717 O O . SER A 1 98 ? 11.435 -10.398 -19.247 1.00 84.56 98 SER A O 1
ATOM 719 N N . THR A 1 99 ? 12.910 -12.061 -18.951 1.00 90.06 99 THR A N 1
ATOM 720 C CA . THR A 1 99 ? 13.058 -11.875 -17.505 1.00 90.06 99 THR A CA 1
ATOM 721 C C . THR A 1 99 ? 13.838 -10.595 -17.191 1.00 90.06 99 THR A C 1
ATOM 723 O O . THR A 1 99 ? 14.800 -10.274 -17.892 1.00 90.06 99 THR A O 1
ATOM 726 N N . SER A 1 100 ? 13.475 -9.920 -16.100 1.00 90.12 100 SER A N 1
ATOM 727 C CA . SER A 1 100 ? 14.226 -8.785 -15.549 1.00 90.12 100 SER A CA 1
ATOM 728 C C . SER A 1 100 ? 14.438 -8.967 -14.051 1.00 90.12 100 SER A C 1
ATOM 730 O O . SER A 1 100 ? 13.556 -9.467 -13.358 1.00 90.12 100 SER A O 1
ATOM 732 N N . GLU A 1 101 ? 15.584 -8.553 -13.527 1.00 95.50 101 GLU A N 1
ATOM 733 C CA . GLU A 1 101 ? 15.759 -8.373 -12.085 1.00 95.50 101 GLU A CA 1
ATOM 734 C C . GLU A 1 101 ? 15.322 -6.958 -11.707 1.00 95.50 101 GLU A C 1
ATOM 736 O O . GLU A 1 101 ? 15.644 -6.000 -12.408 1.00 95.50 101 GLU A O 1
ATOM 741 N N . ILE A 1 102 ? 14.558 -6.828 -10.625 1.00 94.19 102 ILE A N 1
ATOM 742 C CA . ILE A 1 102 ? 14.143 -5.539 -10.076 1.00 94.19 102 ILE A CA 1
ATOM 743 C C . ILE A 1 102 ? 14.632 -5.484 -8.638 1.00 94.19 102 ILE A C 1
ATOM 745 O O . ILE A 1 102 ? 14.238 -6.322 -7.827 1.00 94.19 102 ILE A O 1
ATOM 749 N N . THR A 1 103 ? 15.447 -4.491 -8.311 1.00 96.56 103 THR A N 1
ATOM 750 C CA . THR A 1 103 ? 15.769 -4.115 -6.932 1.00 96.56 103 THR A CA 1
ATOM 751 C C . THR A 1 103 ? 15.033 -2.824 -6.601 1.00 96.56 103 THR A C 1
ATOM 753 O O . THR A 1 103 ? 14.781 -1.986 -7.468 1.00 96.56 103 THR A O 1
ATOM 756 N N . TYR A 1 104 ? 14.640 -2.661 -5.343 1.00 92.88 104 TYR A N 1
ATOM 757 C CA . TYR A 1 104 ? 14.047 -1.418 -4.871 1.00 92.88 104 TYR A CA 1
ATOM 758 C C . TYR A 1 104 ? 14.554 -1.061 -3.481 1.00 92.88 104 TYR A C 1
ATOM 760 O O . TYR A 1 104 ? 14.828 -1.934 -2.655 1.00 92.88 104 TYR A O 1
ATOM 768 N N . SER A 1 105 ? 14.674 0.239 -3.232 1.00 95.75 105 SER A N 1
ATOM 769 C CA . SER A 1 105 ? 15.107 0.807 -1.955 1.00 95.75 105 SER A CA 1
ATOM 770 C C . SER A 1 105 ? 14.277 2.036 -1.590 1.00 95.75 105 SER A C 1
ATOM 772 O O . SER A 1 105 ? 13.737 2.702 -2.471 1.00 95.75 105 SER A O 1
ATOM 774 N N . GLY A 1 106 ? 14.146 2.328 -0.297 1.00 93.12 106 GLY A N 1
ATOM 775 C CA . GLY A 1 106 ? 13.253 3.361 0.230 1.00 93.12 106 GLY A CA 1
ATOM 776 C C . GLY A 1 106 ? 12.939 3.104 1.709 1.00 93.12 106 GLY A C 1
ATOM 777 O O . GLY A 1 106 ? 13.824 2.633 2.425 1.00 93.12 106 GLY A O 1
ATOM 778 N N . PRO A 1 107 ? 11.698 3.366 2.168 1.00 90.88 107 PRO A N 1
ATOM 779 C CA . PRO A 1 107 ? 11.226 2.962 3.498 1.00 90.88 107 PRO A CA 1
ATOM 780 C C . PRO A 1 107 ? 11.434 1.468 3.783 1.00 90.88 107 PRO A C 1
ATOM 782 O O . PRO A 1 107 ? 11.844 1.080 4.870 1.00 90.88 107 PRO A O 1
ATOM 785 N N . SER A 1 108 ? 11.242 0.637 2.756 1.00 91.31 108 SER A N 1
ATOM 786 C CA . SER A 1 108 ? 11.637 -0.771 2.739 1.00 91.31 108 SER A CA 1
ATOM 787 C C . SER A 1 108 ? 12.525 -1.054 1.523 1.00 91.31 108 SER A C 1
ATOM 789 O O . SER A 1 108 ? 12.624 -0.242 0.599 1.00 91.31 108 SER A O 1
ATOM 791 N N . SER A 1 109 ? 13.231 -2.183 1.529 1.00 93.75 109 SER A N 1
ATOM 792 C CA . SER A 1 109 ? 14.086 -2.600 0.411 1.00 93.75 109 SER A CA 1
ATOM 793 C C . SER A 1 109 ? 13.874 -4.072 0.094 1.00 93.75 109 SER A C 1
ATOM 795 O O . SER A 1 109 ? 13.576 -4.867 0.985 1.00 93.75 109 SER A O 1
ATOM 797 N N . GLY A 1 110 ? 14.050 -4.444 -1.167 1.00 94.81 110 GLY A N 1
ATOM 798 C CA . GLY A 1 110 ? 13.877 -5.819 -1.613 1.00 94.81 110 GLY A CA 1
ATOM 799 C C . GLY A 1 110 ? 14.283 -6.006 -3.064 1.00 94.81 110 GLY A C 1
ATOM 800 O O . GLY A 1 110 ? 14.737 -5.077 -3.735 1.00 94.81 110 GLY A O 1
ATOM 801 N N . SER A 1 111 ? 14.127 -7.231 -3.548 1.00 95.38 111 SER A N 1
ATOM 802 C CA . SER A 1 111 ? 14.315 -7.550 -4.954 1.00 95.38 111 SER A CA 1
ATOM 803 C C . SER A 1 111 ? 13.377 -8.660 -5.395 1.00 95.38 111 SER A C 1
ATOM 805 O O . SER A 1 111 ? 12.882 -9.446 -4.583 1.00 95.38 111 SER A O 1
ATOM 807 N N . LEU A 1 112 ? 13.117 -8.715 -6.696 1.00 94.69 112 LEU A N 1
ATOM 808 C CA . LEU A 1 112 ? 12.383 -9.805 -7.317 1.00 94.69 112 LEU A CA 1
ATOM 809 C C . LEU A 1 112 ? 12.869 -10.065 -8.734 1.00 94.69 112 LEU A C 1
ATOM 811 O O . LEU A 1 112 ? 13.397 -9.190 -9.419 1.00 94.69 112 LEU A O 1
ATOM 815 N N . THR A 1 113 ? 12.618 -11.285 -9.191 1.00 94.56 113 THR A N 1
ATOM 816 C CA . THR A 1 113 ? 12.736 -11.648 -10.598 1.00 94.56 113 THR A CA 1
ATOM 817 C C . THR A 1 113 ? 11.383 -11.445 -11.269 1.00 94.56 113 THR A C 1
ATOM 819 O O . THR A 1 113 ? 10.418 -12.151 -10.976 1.00 94.56 113 THR A O 1
ATOM 822 N N . TRP A 1 114 ? 11.304 -10.466 -12.162 1.00 93.44 114 TRP A N 1
ATOM 823 C CA . TRP A 1 114 ? 10.107 -10.138 -12.917 1.00 93.44 114 TRP A CA 1
ATOM 824 C C . TRP A 1 114 ? 10.001 -11.019 -14.159 1.00 93.44 114 TRP A C 1
ATOM 826 O O . TRP A 1 114 ? 10.970 -11.199 -14.901 1.00 93.44 114 TRP A O 1
ATOM 836 N N . THR A 1 115 ? 8.802 -11.544 -14.399 1.00 89.44 115 THR A N 1
ATOM 837 C CA . THR A 1 115 ? 8.447 -12.261 -15.626 1.00 89.44 115 THR A CA 1
ATOM 838 C C . THR A 1 115 ? 7.080 -11.791 -16.107 1.00 89.44 115 THR A C 1
ATOM 840 O O . THR A 1 115 ? 6.195 -11.507 -15.300 1.00 89.44 115 THR A O 1
ATOM 843 N N . SER A 1 116 ? 6.925 -11.692 -17.426 1.00 85.31 116 SER A N 1
ATOM 844 C CA . SER A 1 116 ? 5.684 -11.272 -18.081 1.00 85.31 116 SER A CA 1
ATOM 845 C C . SER A 1 116 ? 4.487 -12.132 -17.641 1.00 85.31 116 SER A C 1
ATOM 847 O O . SER A 1 116 ? 4.644 -13.350 -17.507 1.00 85.31 116 SER A O 1
ATOM 849 N N . PRO A 1 117 ? 3.276 -11.565 -17.479 1.00 82.25 117 PRO A N 1
ATOM 850 C CA . PRO A 1 117 ? 2.889 -10.183 -17.792 1.00 82.25 117 PRO A CA 1
ATOM 851 C C . PRO A 1 117 ? 3.030 -9.185 -16.633 1.00 82.25 117 PRO A C 1
ATOM 853 O O . PRO A 1 117 ? 3.001 -7.985 -16.873 1.00 82.25 117 PRO A O 1
ATOM 856 N N . ALA A 1 118 ? 3.148 -9.647 -15.388 1.00 79.31 118 ALA A N 1
ATOM 857 C CA . ALA A 1 118 ? 3.360 -8.788 -14.228 1.00 79.31 118 ALA A CA 1
ATOM 858 C C . ALA A 1 118 ? 3.891 -9.603 -13.043 1.00 79.31 118 ALA A C 1
ATOM 860 O O . ALA A 1 118 ? 3.572 -10.784 -12.900 1.00 79.31 118 ALA A O 1
ATOM 861 N N . ALA A 1 119 ? 4.638 -8.943 -12.162 1.00 88.38 119 ALA A N 1
ATOM 862 C CA . ALA A 1 119 ? 4.953 -9.440 -10.825 1.00 88.38 119 ALA A CA 1
ATOM 863 C C . ALA A 1 119 ? 4.229 -8.591 -9.775 1.00 88.38 119 ALA A C 1
ATOM 865 O O . ALA A 1 119 ? 3.781 -7.487 -10.072 1.00 88.38 119 ALA A O 1
ATOM 866 N N . THR A 1 120 ? 4.139 -9.073 -8.540 1.00 92.94 120 THR A N 1
ATOM 867 C CA . THR A 1 120 ? 3.536 -8.317 -7.435 1.00 92.94 120 THR A CA 1
ATOM 868 C C . THR A 1 120 ? 4.583 -8.064 -6.357 1.00 92.94 120 THR A C 1
ATOM 870 O O . THR A 1 120 ? 5.276 -8.993 -5.943 1.00 92.94 120 THR A O 1
ATOM 873 N N . ILE A 1 121 ? 4.679 -6.816 -5.893 1.00 92.12 121 ILE A N 1
ATOM 874 C CA . ILE A 1 121 ? 5.468 -6.422 -4.719 1.00 92.12 121 ILE A CA 1
ATOM 875 C C . ILE A 1 121 ? 4.520 -6.177 -3.554 1.00 92.12 121 ILE A C 1
ATOM 877 O O . ILE A 1 121 ? 3.473 -5.551 -3.722 1.00 92.12 121 ILE A O 1
ATOM 881 N N . VAL A 1 122 ? 4.902 -6.658 -2.375 1.00 93.38 122 VAL A N 1
ATOM 882 C CA . VAL A 1 122 ? 4.237 -6.331 -1.114 1.00 93.38 122 VAL A CA 1
ATOM 883 C C . VAL A 1 122 ? 5.001 -5.184 -0.461 1.00 93.38 122 VAL A C 1
ATOM 885 O O . VAL A 1 122 ? 6.191 -5.317 -0.185 1.00 93.38 122 VAL A O 1
ATOM 888 N N . PHE A 1 123 ? 4.316 -4.070 -0.218 1.00 89.12 123 PHE A N 1
ATOM 889 C CA . PHE A 1 123 ? 4.848 -2.922 0.506 1.00 89.12 123 PHE A CA 1
ATOM 890 C C . PHE A 1 123 ? 4.204 -2.831 1.886 1.00 89.12 123 PHE A C 1
ATOM 892 O O . PHE A 1 123 ? 2.983 -2.911 2.023 1.00 89.12 123 PHE A O 1
ATOM 899 N N . GLU A 1 124 ? 5.027 -2.632 2.909 1.00 87.44 124 GLU A N 1
ATOM 900 C CA . GLU A 1 124 ? 4.565 -2.396 4.284 1.00 87.44 124 GLU A CA 1
ATOM 901 C C . GLU A 1 124 ? 4.308 -0.900 4.524 1.00 87.44 124 GLU A C 1
ATOM 903 O O . GLU A 1 124 ? 3.366 -0.514 5.218 1.00 87.44 124 GLU A O 1
ATOM 908 N N . GLU A 1 125 ? 5.084 -0.048 3.851 1.00 85.38 125 GLU A N 1
ATOM 909 C CA . GLU A 1 125 ? 5.104 1.396 4.060 1.00 85.38 125 GLU A CA 1
ATOM 910 C C . GLU A 1 125 ? 4.980 2.172 2.744 1.00 85.38 125 GLU A C 1
ATOM 912 O O . GLU A 1 125 ? 5.522 1.789 1.702 1.00 85.38 125 GLU A O 1
ATOM 917 N N . THR A 1 126 ? 4.294 3.314 2.803 1.00 85.38 126 THR A N 1
ATOM 918 C CA . THR A 1 126 ? 4.258 4.290 1.707 1.00 85.38 126 THR A CA 1
ATOM 919 C C . THR A 1 126 ? 5.497 5.174 1.729 1.00 85.38 126 THR A C 1
ATOM 921 O O . THR A 1 126 ? 5.988 5.515 2.801 1.00 85.38 126 THR A O 1
ATOM 924 N N . GLY A 1 127 ? 5.948 5.649 0.573 1.00 86.31 127 GLY A N 1
ATOM 925 C CA . GLY A 1 127 ? 7.032 6.625 0.509 1.00 86.31 127 GLY A CA 1
ATOM 926 C C . GLY A 1 127 ? 7.708 6.679 -0.848 1.00 86.31 127 GLY A C 1
ATOM 927 O O . GLY A 1 127 ? 7.213 6.120 -1.827 1.00 86.31 127 GLY A O 1
ATOM 928 N N . THR A 1 128 ? 8.845 7.365 -0.896 1.00 89.12 128 THR A N 1
ATOM 929 C CA . THR A 1 128 ? 9.672 7.445 -2.098 1.00 89.12 128 THR A CA 1
ATOM 930 C C . THR A 1 128 ? 10.528 6.191 -2.209 1.00 89.12 128 THR A C 1
ATOM 932 O O . THR A 1 128 ? 11.343 5.925 -1.326 1.00 89.12 128 THR A O 1
ATOM 935 N N . TYR A 1 129 ? 10.382 5.462 -3.311 1.00 90.06 129 TYR A N 1
ATOM 936 C CA . TYR A 1 129 ? 11.196 4.299 -3.643 1.00 90.06 129 TYR A CA 1
ATOM 937 C C . TYR A 1 129 ? 12.036 4.565 -4.891 1.00 90.06 129 TYR A C 1
ATOM 939 O O . TYR A 1 129 ? 11.581 5.222 -5.830 1.00 90.06 129 TYR A O 1
ATOM 947 N N . ILE A 1 130 ? 13.254 4.035 -4.903 1.00 90.00 130 ILE A N 1
ATOM 948 C CA . ILE A 1 130 ? 14.140 3.979 -6.065 1.00 90.00 130 ILE A CA 1
ATOM 949 C C . ILE A 1 130 ? 14.141 2.535 -6.551 1.00 90.00 130 ILE A C 1
ATOM 951 O O . ILE A 1 130 ? 14.526 1.641 -5.799 1.00 90.00 130 ILE A O 1
ATOM 955 N N . PHE A 1 131 ? 13.706 2.324 -7.787 1.00 88.56 131 PHE A N 1
ATOM 956 C CA . PHE A 1 131 ? 13.702 1.039 -8.475 1.00 88.56 131 PHE A CA 1
ATOM 957 C C . PHE A 1 131 ? 14.862 0.994 -9.456 1.00 88.56 131 PHE A C 1
ATOM 959 O O . PHE A 1 131 ? 15.014 1.920 -10.249 1.00 88.56 131 PHE A O 1
ATOM 966 N N . GLU A 1 132 ? 15.626 -0.089 -9.451 1.00 90.75 132 GLU A N 1
ATOM 967 C CA . GLU A 1 132 ? 16.603 -0.390 -10.493 1.00 90.75 132 GLU A CA 1
ATOM 968 C C . GLU A 1 132 ? 16.157 -1.664 -11.206 1.00 90.75 132 GLU A C 1
ATOM 970 O O . GLU A 1 132 ? 15.881 -2.689 -10.580 1.00 90.75 132 GLU A O 1
ATOM 975 N N . VAL A 1 133 ? 16.049 -1.593 -12.527 1.00 90.94 133 VAL A N 1
ATOM 976 C CA . VAL A 1 133 ? 15.685 -2.727 -13.372 1.00 90.94 133 VAL A CA 1
ATOM 977 C C . VAL A 1 133 ? 16.917 -3.148 -14.138 1.00 90.94 133 VAL A C 1
ATOM 979 O O . VAL A 1 133 ? 17.482 -2.343 -14.868 1.00 90.94 133 VAL A O 1
ATOM 982 N N . THR A 1 134 ? 17.301 -4.413 -14.012 1.00 92.69 134 THR A N 1
ATOM 983 C CA . THR A 1 134 ? 18.344 -5.050 -14.817 1.00 92.69 134 THR A CA 1
ATOM 984 C C . THR A 1 134 ? 17.672 -6.075 -15.732 1.00 92.69 134 THR A C 1
ATOM 986 O O . THR A 1 134 ? 17.443 -7.219 -15.324 1.00 92.69 134 THR A O 1
ATOM 989 N N . PRO A 1 135 ? 17.264 -5.673 -16.946 1.00 89.56 135 PRO A N 1
ATOM 990 C CA . PRO A 1 135 ? 16.645 -6.586 -17.893 1.00 89.56 135 PRO A CA 1
ATOM 991 C C . PRO A 1 135 ? 17.689 -7.509 -18.532 1.00 89.56 135 PRO A C 1
ATOM 993 O O . PRO A 1 135 ? 18.894 -7.251 -18.505 1.00 89.56 135 PRO A O 1
ATOM 996 N N . GLN A 1 136 ? 17.229 -8.598 -19.146 1.00 88.00 136 GLN A N 1
ATOM 997 C CA . GLN A 1 136 ? 18.073 -9.355 -20.069 1.00 88.00 136 GLN A CA 1
ATOM 998 C C . GLN A 1 136 ? 18.387 -8.538 -21.331 1.00 88.00 136 GLN A C 1
ATOM 1000 O O . GLN A 1 136 ? 17.577 -7.729 -21.790 1.00 88.00 136 GLN A O 1
ATOM 1005 N N . ALA A 1 137 ? 19.550 -8.811 -21.929 1.00 81.06 137 ALA A N 1
ATOM 1006 C CA . ALA A 1 137 ? 19.919 -8.261 -23.230 1.00 81.06 137 ALA A CA 1
ATOM 1007 C C . ALA A 1 137 ? 18.802 -8.512 -24.270 1.00 81.06 137 ALA A C 1
ATOM 1009 O O . ALA A 1 137 ? 18.196 -9.589 -24.260 1.00 81.06 137 ALA A O 1
ATOM 1010 N N . PRO A 1 138 ? 18.538 -7.563 -25.186 1.00 81.94 138 PRO A N 1
ATOM 1011 C CA . PRO A 1 138 ? 19.364 -6.397 -25.524 1.00 81.94 138 PRO A CA 1
ATOM 1012 C C . PRO A 1 138 ? 19.053 -5.118 -24.726 1.00 81.94 138 PRO A C 1
ATOM 1014 O O . PRO A 1 138 ? 19.590 -4.068 -25.057 1.00 81.94 138 PRO A O 1
ATOM 1017 N N . PHE A 1 139 ? 18.186 -5.177 -23.717 1.00 83.69 139 PHE A N 1
ATOM 1018 C CA . PHE A 1 139 ? 17.790 -3.986 -22.971 1.00 83.69 139 PHE A CA 1
ATOM 1019 C C . PHE A 1 139 ? 18.864 -3.557 -21.966 1.00 83.69 139 PHE A C 1
ATOM 1021 O O . PHE A 1 139 ? 19.569 -4.392 -21.394 1.00 83.69 139 PHE A O 1
ATOM 1028 N N . TRP A 1 140 ? 18.960 -2.251 -21.736 1.00 84.19 140 TRP A N 1
ATOM 1029 C CA . TRP A 1 140 ? 19.858 -1.660 -20.754 1.00 84.19 140 TRP A CA 1
ATOM 1030 C C . TRP A 1 140 ? 19.179 -1.509 -19.392 1.00 84.19 140 TRP A C 1
ATOM 1032 O O . TRP A 1 140 ? 17.958 -1.320 -19.317 1.00 84.19 140 TRP A O 1
ATOM 1042 N N . PRO A 1 141 ? 19.959 -1.566 -18.298 1.00 84.56 141 PRO A N 1
ATOM 1043 C CA . PRO A 1 141 ? 19.445 -1.246 -16.983 1.00 84.56 141 PRO A CA 1
ATOM 1044 C C . PRO A 1 141 ? 18.895 0.177 -16.910 1.00 84.56 141 PRO A C 1
ATOM 1046 O O . PRO A 1 141 ? 19.412 1.094 -17.546 1.00 84.56 141 PRO A O 1
ATOM 1049 N N . SER A 1 142 ? 17.865 0.366 -16.094 1.00 83.56 142 SER A N 1
ATOM 1050 C CA . SER A 1 142 ? 17.258 1.676 -15.861 1.00 83.56 142 SER A CA 1
ATOM 1051 C C . SER A 1 142 ? 16.954 1.880 -14.385 1.00 83.56 142 SER A C 1
ATOM 1053 O O . SER A 1 142 ? 16.818 0.920 -13.623 1.00 83.56 142 SER A O 1
ATOM 1055 N N . THR A 1 143 ? 16.829 3.144 -13.986 1.00 83.38 143 THR A N 1
ATOM 1056 C CA . THR A 1 143 ? 16.463 3.528 -12.623 1.00 83.38 143 THR A CA 1
ATOM 1057 C C . THR A 1 143 ? 15.268 4.471 -12.658 1.00 83.38 143 THR A C 1
ATOM 1059 O O . THR A 1 143 ? 15.227 5.396 -13.470 1.00 83.38 143 THR A O 1
ATOM 1062 N N . ALA A 1 144 ? 14.311 4.268 -11.756 1.00 83.12 144 ALA A N 1
ATOM 1063 C CA . ALA A 1 144 ? 13.140 5.123 -11.601 1.00 83.12 144 ALA A CA 1
ATOM 1064 C C . ALA A 1 144 ? 12.898 5.455 -10.126 1.00 83.12 144 ALA A C 1
ATOM 1066 O O . ALA A 1 144 ? 12.954 4.578 -9.268 1.00 83.12 144 ALA A O 1
ATOM 1067 N N . THR A 1 145 ? 12.569 6.713 -9.839 1.00 87.62 145 THR A N 1
ATOM 1068 C CA . THR A 1 145 ? 12.167 7.154 -8.497 1.00 87.62 145 THR A CA 1
ATOM 1069 C C . THR A 1 145 ? 10.669 7.421 -8.492 1.00 87.62 145 THR A C 1
ATOM 1071 O O . THR A 1 145 ? 10.194 8.262 -9.255 1.00 87.62 145 THR A O 1
ATOM 1074 N N . LEU A 1 146 ? 9.922 6.719 -7.639 1.00 83.12 146 LEU A N 1
ATOM 1075 C CA . LEU A 1 146 ? 8.460 6.768 -7.597 1.00 83.12 146 LEU A CA 1
ATOM 1076 C C . LEU A 1 146 ? 7.960 6.972 -6.167 1.00 83.12 146 LEU A C 1
ATOM 1078 O O . LEU A 1 146 ? 8.492 6.390 -5.223 1.00 83.12 146 LEU A O 1
ATOM 1082 N N . GLN A 1 147 ? 6.896 7.759 -6.018 1.00 90.50 147 GLN A N 1
ATOM 1083 C CA . GLN A 1 147 ? 6.135 7.811 -4.774 1.00 90.50 147 GLN A CA 1
ATOM 1084 C C . GLN A 1 147 ? 5.127 6.660 -4.767 1.00 90.50 147 GLN A C 1
ATOM 1086 O O . GLN A 1 147 ? 4.190 6.660 -5.562 1.00 90.50 147 GLN A O 1
ATOM 1091 N N . VAL A 1 148 ? 5.305 5.696 -3.865 1.00 85.50 148 VAL A N 1
ATOM 1092 C CA . VAL A 1 148 ? 4.399 4.556 -3.695 1.00 85.50 148 VAL A CA 1
ATOM 1093 C C . VAL A 1 148 ? 3.438 4.851 -2.549 1.00 85.50 148 VAL A C 1
ATOM 1095 O O . VAL A 1 148 ? 3.848 5.100 -1.414 1.00 85.50 148 VAL A O 1
ATOM 1098 N N . THR A 1 149 ? 2.144 4.827 -2.853 1.00 85.75 149 THR A N 1
ATOM 1099 C CA . THR A 1 149 ? 1.047 5.040 -1.900 1.00 85.75 149 THR A CA 1
ATOM 1100 C C . THR A 1 149 ? 0.143 3.812 -1.843 1.00 85.75 149 THR A C 1
ATOM 1102 O O . THR A 1 149 ? 0.193 2.957 -2.723 1.00 85.75 149 THR A O 1
ATOM 1105 N N . ARG A 1 150 ? -0.755 3.748 -0.853 1.00 79.69 150 ARG A N 1
ATOM 1106 C CA . ARG A 1 150 ? -1.753 2.666 -0.733 1.00 79.69 150 ARG A CA 1
ATOM 1107 C C . ARG A 1 150 ? -2.744 2.597 -1.900 1.00 79.69 150 ARG A C 1
ATOM 1109 O O . ARG A 1 150 ? -3.394 1.578 -2.083 1.00 79.69 150 ARG A O 1
ATOM 1116 N N . GLU A 1 151 ? -2.854 3.668 -2.681 1.00 82.00 151 GLU A N 1
ATOM 1117 C CA . GLU A 1 151 ? -3.684 3.732 -3.890 1.00 82.00 151 GLU A CA 1
ATOM 1118 C C . GLU A 1 151 ? -2.929 3.263 -5.144 1.00 82.00 151 GLU A C 1
ATOM 1120 O O . GLU A 1 151 ? -3.513 3.128 -6.222 1.00 82.00 151 GLU A O 1
ATOM 1125 N N . THR A 1 152 ? -1.618 3.026 -5.029 1.00 86.50 152 THR A N 1
ATOM 1126 C CA . THR A 1 152 ? -0.797 2.551 -6.140 1.00 86.50 152 THR A CA 1
ATOM 1127 C C . THR A 1 152 ? -1.145 1.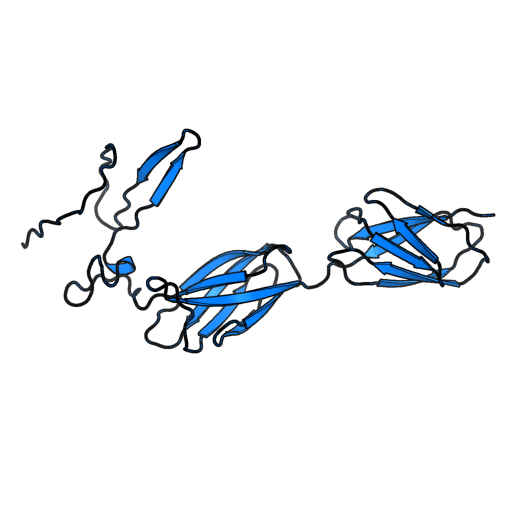095 -6.419 1.00 86.50 152 THR A C 1
ATOM 1129 O O . THR A 1 152 ? -0.884 0.226 -5.601 1.00 86.50 152 THR A O 1
ATOM 1132 N N . ASN A 1 153 ? -1.722 0.819 -7.588 1.00 87.44 153 ASN A N 1
ATOM 1133 C CA . ASN A 1 153 ? -2.099 -0.544 -7.986 1.00 87.44 153 ASN A CA 1
ATOM 1134 C C . ASN A 1 153 ? -1.169 -1.131 -9.059 1.00 87.44 153 ASN A C 1
ATOM 1136 O O . ASN A 1 153 ? -1.093 -2.350 -9.216 1.00 87.44 153 ASN A O 1
ATOM 1140 N N . LEU A 1 154 ? -0.480 -0.266 -9.813 1.00 89.00 154 LEU A N 1
ATOM 1141 C CA . LEU A 1 154 ? 0.410 -0.636 -10.909 1.00 89.00 154 LEU A CA 1
ATOM 1142 C C . LEU A 1 154 ? 1.605 0.320 -10.975 1.00 89.00 154 LEU A C 1
ATOM 1144 O O . LEU A 1 154 ? 1.428 1.536 -11.011 1.00 89.00 154 LEU A O 1
ATOM 1148 N N . ILE A 1 155 ? 2.802 -0.247 -11.067 1.00 88.62 155 ILE A N 1
ATOM 1149 C CA . ILE A 1 155 ? 4.040 0.434 -11.436 1.00 88.62 155 ILE A CA 1
ATOM 1150 C C . ILE A 1 155 ? 4.472 -0.101 -12.801 1.00 88.62 155 ILE A C 1
ATOM 1152 O O . ILE A 1 155 ? 4.588 -1.310 -12.993 1.00 88.62 155 ILE A O 1
ATOM 1156 N N . VAL A 1 156 ? 4.720 0.802 -13.748 1.00 88.06 156 VAL A N 1
ATOM 1157 C CA . VAL A 1 156 ? 5.284 0.456 -15.056 1.00 88.06 156 VAL A CA 1
ATOM 1158 C C . VAL A 1 156 ? 6.716 0.968 -15.102 1.00 88.06 156 VAL A C 1
ATOM 1160 O O . VAL A 1 156 ? 6.941 2.176 -15.037 1.00 88.06 156 VAL A O 1
ATOM 1163 N N . LEU A 1 157 ? 7.675 0.050 -15.191 1.00 86.56 157 LEU A N 1
ATOM 1164 C CA . LEU A 1 157 ? 9.091 0.368 -15.325 1.00 86.56 157 LEU A CA 1
ATOM 1165 C C . LEU A 1 157 ? 9.479 0.235 -16.795 1.00 86.56 157 LEU A C 1
ATOM 1167 O O . LEU A 1 157 ? 9.324 -0.829 -17.392 1.00 86.56 157 LEU A O 1
ATOM 1171 N N . TYR A 1 158 ? 9.964 1.321 -17.384 1.00 83.38 158 TYR A N 1
ATOM 1172 C CA . TYR A 1 158 ? 10.381 1.322 -18.779 1.00 83.38 158 TYR A CA 1
ATOM 1173 C C . TYR A 1 158 ? 11.873 1.040 -18.886 1.00 83.38 158 TYR A C 1
ATOM 1175 O O . TYR A 1 158 ? 12.674 1.690 -18.220 1.00 83.38 158 TYR A O 1
ATOM 1183 N N . VAL A 1 159 ? 12.234 0.103 -19.755 1.00 82.50 159 VAL A N 1
ATOM 1184 C CA . VAL A 1 159 ? 13.614 -0.128 -20.183 1.00 82.50 159 VAL A CA 1
ATOM 1185 C C . VAL A 1 159 ? 13.749 0.200 -21.661 1.00 82.50 159 VAL A C 1
ATOM 1187 O O . VAL A 1 159 ? 12.773 0.162 -22.415 1.00 82.50 159 VAL A O 1
ATOM 1190 N N . ASP A 1 160 ? 14.968 0.497 -22.080 1.00 79.38 160 ASP A N 1
ATOM 1191 C CA . ASP A 1 160 ? 15.282 0.833 -23.460 1.00 79.38 160 ASP A CA 1
ATOM 1192 C C . ASP A 1 160 ? 16.392 -0.097 -23.974 1.00 79.38 160 ASP A C 1
ATOM 1194 O O . ASP A 1 160 ? 17.214 -0.594 -23.205 1.00 79.38 160 ASP A O 1
ATOM 1198 N N . PHE A 1 161 ? 16.383 -0.395 -25.271 1.00 74.75 161 PHE A N 1
ATOM 1199 C CA . PHE A 1 161 ? 17.474 -1.109 -25.952 1.00 74.75 161 PHE A CA 1
ATOM 1200 C C . PHE A 1 161 ? 18.625 -0.161 -26.339 1.00 74.75 161 PHE A C 1
ATOM 1202 O O . PHE A 1 161 ? 19.638 -0.592 -26.887 1.00 74.75 161 PHE A O 1
ATOM 1209 N N . CYS A 1 162 ? 18.458 1.112 -25.990 1.00 65.75 162 CYS A N 1
ATOM 1210 C CA . CYS A 1 162 ? 19.309 2.260 -26.238 1.00 65.75 162 CYS A CA 1
ATOM 1211 C C . CYS A 1 162 ? 19.673 2.941 -24.918 1.00 65.75 162 CYS A C 1
ATOM 1213 O O . CYS A 1 162 ? 18.812 3.062 -24.049 1.00 65.75 162 CYS A O 1
ATOM 1215 N N . GLY A 1 163 ? 20.930 3.330 -24.713 1.00 56.31 163 GLY A N 1
ATOM 1216 C CA . GLY A 1 163 ? 21.335 3.908 -23.431 1.00 56.31 163 GLY A CA 1
ATOM 1217 C C . GLY A 1 163 ? 22.819 3.857 -23.086 1.00 56.31 163 GLY A C 1
ATOM 1218 O O . GLY A 1 163 ? 23.153 4.002 -21.905 1.00 56.31 163 GLY A O 1
ATOM 1219 N N . ASP A 1 164 ? 23.731 3.676 -24.048 1.00 64.94 164 ASP A N 1
ATOM 1220 C CA . ASP A 1 164 ? 25.159 3.866 -23.750 1.00 64.94 164 ASP A CA 1
ATOM 1221 C C . ASP A 1 164 ? 25.537 5.363 -23.662 1.00 64.94 164 ASP A C 1
ATOM 1223 O O . ASP A 1 164 ? 26.656 5.707 -23.270 1.00 64.94 164 ASP A O 1
ATOM 1227 N N . ASN A 1 165 ? 24.565 6.258 -23.900 1.00 57.16 165 ASN A N 1
ATOM 1228 C CA . ASN A 1 165 ? 24.701 7.710 -23.972 1.00 57.16 165 ASN A CA 1
ATOM 1229 C C . ASN A 1 165 ? 25.628 8.176 -25.106 1.00 57.16 165 ASN A C 1
ATOM 1231 O O . ASN A 1 165 ? 26.172 9.285 -25.045 1.00 57.16 165 ASN A O 1
ATOM 1235 N N . VAL A 1 166 ? 25.829 7.349 -26.132 1.00 65.06 166 VAL A N 1
ATOM 1236 C CA . VAL A 1 166 ? 26.649 7.651 -27.299 1.00 65.06 166 VAL A CA 1
ATOM 1237 C C . VAL A 1 166 ? 25.821 7.436 -28.554 1.00 65.06 166 VAL A C 1
ATOM 1239 O O . VAL A 1 166 ? 25.781 6.343 -29.094 1.00 65.06 166 VAL A O 1
ATOM 1242 N N . CYS A 1 167 ? 25.280 8.527 -29.103 1.00 68.44 167 CYS A N 1
ATOM 1243 C CA . CYS A 1 167 ? 24.651 8.475 -30.419 1.00 68.44 167 CYS A CA 1
ATOM 1244 C C . CYS A 1 167 ? 25.625 7.930 -31.474 1.00 68.44 167 CYS A C 1
ATOM 1246 O O . CYS A 1 167 ? 26.561 8.626 -31.889 1.00 68.44 167 CYS A O 1
ATOM 1248 N N . ASN A 1 168 ? 25.395 6.705 -31.935 1.00 74.31 168 ASN A N 1
ATOM 1249 C CA . ASN A 1 168 ? 26.131 6.095 -33.027 1.00 74.31 168 ASN A CA 1
ATOM 1250 C C . ASN A 1 168 ? 25.388 6.328 -34.350 1.00 74.31 168 ASN A C 1
ATOM 1252 O O . ASN A 1 168 ? 24.531 5.525 -34.714 1.00 74.31 168 ASN A O 1
ATOM 1256 N N . PRO A 1 169 ? 25.748 7.344 -35.155 1.00 65.75 169 PRO A N 1
ATOM 1257 C CA . PRO A 1 169 ? 24.970 7.737 -36.333 1.00 65.75 169 PRO A CA 1
ATOM 1258 C C . PRO 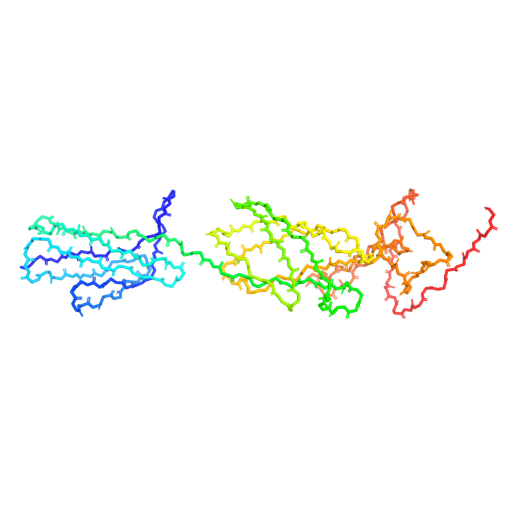A 1 169 ? 24.897 6.666 -37.437 1.00 65.75 169 PRO A C 1
ATOM 1260 O O . PRO A 1 169 ? 24.165 6.843 -38.410 1.00 65.75 169 PRO A O 1
ATOM 1263 N N . ALA A 1 170 ? 25.672 5.578 -37.336 1.00 69.56 170 ALA A N 1
ATOM 1264 C CA . ALA A 1 170 ? 25.598 4.450 -38.262 1.00 69.56 170 ALA A CA 1
ATOM 1265 C C . ALA A 1 170 ? 24.435 3.486 -37.958 1.00 69.56 170 ALA A C 1
ATOM 1267 O O . ALA A 1 170 ? 24.000 2.768 -38.858 1.00 69.56 170 ALA A O 1
ATOM 1268 N N . PHE A 1 171 ? 23.944 3.465 -36.716 1.00 65.50 171 PHE A N 1
ATOM 1269 C CA . PHE A 1 171 ? 22.908 2.536 -36.250 1.00 65.50 171 PHE A CA 1
ATOM 1270 C C . PHE A 1 171 ? 21.772 3.232 -35.504 1.00 65.50 171 PHE A C 1
ATOM 1272 O O . PHE A 1 171 ? 20.672 2.702 -35.468 1.00 65.50 171 PHE A O 1
ATOM 1279 N N . GLU A 1 172 ? 22.021 4.426 -34.984 1.00 69.44 172 GLU A N 1
ATOM 1280 C CA . GLU A 1 172 ? 21.139 5.208 -34.136 1.00 69.44 172 GLU A CA 1
ATOM 1281 C C . GLU A 1 172 ? 20.801 6.531 -34.828 1.00 69.44 172 GLU A C 1
ATOM 1283 O O . GLU A 1 172 ? 21.631 7.166 -35.484 1.00 69.44 172 GLU A O 1
ATOM 1288 N N . ASN A 1 173 ? 19.542 6.932 -34.741 1.00 67.94 173 ASN A N 1
ATOM 1289 C CA . ASN A 1 173 ? 19.015 8.164 -35.300 1.00 67.94 173 ASN A CA 1
ATOM 1290 C C . ASN A 1 173 ? 17.839 8.671 -34.447 1.00 67.94 173 ASN A C 1
ATOM 1292 O O . ASN A 1 173 ? 17.477 8.089 -33.430 1.00 67.94 173 ASN A O 1
ATOM 1296 N N . ALA A 1 174 ? 17.228 9.785 -34.846 1.00 60.88 174 ALA A N 1
ATOM 1297 C CA . ALA A 1 174 ? 16.128 10.373 -34.081 1.00 60.88 174 ALA A CA 1
ATOM 1298 C C . ALA A 1 174 ? 14.872 9.478 -33.989 1.00 60.88 174 ALA A C 1
ATOM 1300 O O . ALA A 1 174 ? 14.068 9.674 -33.084 1.00 60.88 174 ALA A O 1
ATOM 1301 N N . ASP A 1 175 ? 14.715 8.507 -34.892 1.00 57.81 175 ASP A N 1
ATOM 1302 C CA . ASP A 1 175 ? 13.601 7.552 -34.909 1.00 57.81 175 ASP A CA 1
ATOM 1303 C C . ASP A 1 175 ? 13.971 6.202 -34.256 1.00 57.81 175 ASP A C 1
ATOM 1305 O O . ASP A 1 175 ? 13.092 5.436 -33.863 1.00 57.81 175 ASP A O 1
ATOM 1309 N N . PHE A 1 176 ? 15.266 5.898 -34.128 1.00 59.31 176 PHE A N 1
ATOM 1310 C CA . PHE A 1 176 ? 15.808 4.656 -33.580 1.00 59.31 176 PHE A CA 1
ATOM 1311 C C . PHE A 1 176 ? 16.917 5.006 -32.591 1.00 59.31 176 PHE A C 1
ATOM 1313 O O . PHE A 1 176 ? 17.984 5.418 -33.032 1.00 59.31 176 PHE A O 1
ATOM 1320 N N . CYS A 1 177 ? 16.692 4.820 -31.285 1.00 65.25 177 CYS A N 1
ATOM 1321 C CA . CYS A 1 177 ? 17.583 5.293 -30.208 1.00 65.25 177 CYS A CA 1
ATOM 1322 C C . CYS A 1 177 ? 17.515 6.810 -29.900 1.00 65.25 177 CYS A C 1
ATOM 1324 O O . CYS A 1 177 ? 18.549 7.463 -29.729 1.00 65.25 177 CYS A O 1
ATOM 1326 N N . PRO A 1 178 ? 16.320 7.433 -29.806 1.00 62.59 178 PRO A N 1
ATOM 1327 C CA . PRO A 1 178 ? 16.230 8.867 -29.530 1.00 62.59 178 PRO A CA 1
ATOM 1328 C C . PRO A 1 178 ? 16.797 9.260 -28.158 1.00 62.59 178 PRO A C 1
ATOM 1330 O O . PRO A 1 178 ? 17.204 10.403 -27.983 1.00 62.59 178 PRO A O 1
ATOM 1333 N N . SER A 1 179 ? 16.840 8.332 -27.202 1.00 58.69 179 SER A N 1
ATOM 1334 C CA . SER A 1 179 ? 17.453 8.506 -25.881 1.00 58.69 179 SER A CA 1
ATOM 1335 C C . SER A 1 179 ? 18.944 8.858 -25.964 1.00 58.69 179 SER A C 1
ATOM 1337 O O . SER A 1 179 ? 19.387 9.747 -25.236 1.00 58.69 179 SER A O 1
ATOM 1339 N N . ASP A 1 180 ? 19.684 8.245 -26.893 1.00 65.12 180 ASP A N 1
ATOM 1340 C CA . ASP A 1 180 ? 21.110 8.515 -27.120 1.00 65.12 180 ASP A CA 1
ATOM 1341 C C . ASP A 1 180 ? 21.336 9.630 -28.162 1.00 65.12 180 ASP A C 1
ATOM 1343 O O . ASP A 1 180 ? 22.293 10.404 -28.053 1.00 65.12 180 ASP A O 1
ATOM 1347 N N . CYS A 1 181 ? 20.439 9.764 -29.150 1.00 59.94 181 CYS A N 1
ATOM 1348 C CA . CYS A 1 181 ? 20.614 10.653 -30.307 1.00 59.94 181 CYS A CA 1
ATOM 1349 C C . CYS A 1 181 ? 19.849 11.983 -30.288 1.00 59.94 181 CYS A C 1
ATOM 1351 O O . CYS A 1 181 ? 20.107 12.839 -31.142 1.00 59.94 181 CYS A O 1
ATOM 1353 N N . VAL A 1 182 ? 18.917 12.196 -29.356 1.00 57.38 182 VAL A N 1
ATOM 1354 C CA . VAL A 1 182 ? 18.078 13.402 -29.308 1.00 57.38 182 VAL A CA 1
ATOM 1355 C C . VAL A 1 182 ? 18.237 14.111 -27.964 1.00 57.38 182 VAL A C 1
ATOM 1357 O O . VAL A 1 182 ? 18.239 13.511 -26.895 1.00 57.38 182 VAL A O 1
ATOM 1360 N N . ALA A 1 183 ? 18.352 15.439 -28.008 1.00 48.44 183 ALA A N 1
ATOM 1361 C CA . ALA A 1 183 ? 18.261 16.269 -26.814 1.00 48.44 183 ALA A CA 1
ATOM 1362 C C . ALA A 1 183 ? 16.834 16.187 -26.249 1.00 48.44 183 ALA A C 1
ATOM 1364 O O . ALA A 1 183 ? 15.884 16.564 -26.935 1.00 48.44 183 ALA A O 1
ATOM 1365 N N . ILE A 1 184 ? 16.686 15.694 -25.016 1.00 43.25 184 ILE A N 1
ATOM 1366 C CA . ILE A 1 184 ? 15.386 15.539 -24.347 1.00 43.25 184 ILE A CA 1
ATOM 1367 C C . ILE A 1 184 ? 14.617 16.869 -24.385 1.00 43.25 184 ILE A C 1
ATOM 1369 O O . ILE A 1 184 ? 15.087 17.894 -23.881 1.00 43.25 184 ILE A O 1
ATOM 1373 N N . LEU A 1 185 ? 13.423 16.837 -24.979 1.00 39.84 185 LEU A N 1
ATOM 1374 C CA . LEU A 1 185 ? 12.457 17.928 -24.951 1.00 39.84 185 LEU A CA 1
ATOM 1375 C C . LEU A 1 185 ? 11.681 17.840 -23.634 1.00 39.84 185 LEU A C 1
ATOM 1377 O O . LEU A 1 185 ? 10.916 16.902 -23.426 1.00 39.84 185 LEU A O 1
ATOM 1381 N N . PHE A 1 186 ? 11.860 18.817 -22.749 1.00 36.91 186 PHE A N 1
ATOM 1382 C CA . PHE A 1 186 ? 10.948 18.993 -21.623 1.00 36.91 186 PHE A CA 1
ATOM 1383 C C . PHE A 1 186 ? 9.822 19.934 -22.054 1.00 36.91 186 PHE A C 1
ATOM 1385 O O . PHE A 1 186 ? 10.053 21.121 -22.311 1.00 36.91 186 PHE A O 1
ATOM 1392 N N . GLU A 1 187 ? 8.608 19.397 -22.149 1.00 35.41 187 GLU A N 1
ATOM 1393 C CA . GLU A 1 187 ? 7.395 20.190 -22.320 1.00 35.41 187 GLU A CA 1
ATOM 1394 C C . GLU A 1 187 ? 6.832 20.522 -20.938 1.00 35.41 187 GLU A C 1
ATOM 1396 O O . GLU A 1 187 ? 6.384 19.645 -20.202 1.00 35.41 187 GLU A O 1
ATOM 1401 N N . PHE A 1 188 ? 6.879 21.803 -20.575 1.00 36.31 188 PHE A N 1
ATOM 1402 C CA . PHE A 1 188 ? 6.203 22.306 -19.385 1.00 36.31 188 PHE A CA 1
ATOM 1403 C C . PHE A 1 188 ? 4.952 23.065 -19.828 1.00 36.31 188 PHE A C 1
ATOM 1405 O O . PHE A 1 188 ? 5.049 24.073 -20.540 1.00 36.31 188 PHE A O 1
ATOM 1412 N N . GLU A 1 189 ? 3.786 22.586 -19.401 1.00 31.14 189 GLU A N 1
ATOM 1413 C CA . GLU A 1 189 ? 2.542 23.346 -19.466 1.00 31.14 189 GLU A CA 1
ATOM 1414 C C . GLU A 1 189 ? 2.444 24.215 -18.207 1.00 31.14 189 GLU A C 1
ATOM 1416 O O . GLU A 1 189 ? 2.383 23.713 -17.083 1.00 31.14 189 GLU A O 1
ATOM 1421 N N . ASN A 1 190 ? 2.484 25.536 -18.383 1.00 39.62 190 ASN A N 1
ATOM 1422 C CA . ASN A 1 190 ? 2.255 26.460 -17.277 1.00 39.62 190 ASN A CA 1
ATOM 1423 C C . ASN A 1 190 ? 0.757 26.528 -16.946 1.00 39.62 190 ASN A C 1
ATOM 1425 O O . ASN A 1 190 ? -0.097 26.295 -17.799 1.00 39.62 190 ASN A O 1
ATOM 1429 N N . ALA A 1 191 ? 0.426 26.931 -15.716 1.00 36.06 191 ALA A N 1
ATOM 1430 C CA . ALA A 1 191 ? -0.956 27.046 -15.234 1.00 36.06 191 ALA A CA 1
ATOM 1431 C C . ALA A 1 191 ? -1.851 28.016 -16.047 1.00 36.06 191 ALA A C 1
ATOM 1433 O O . ALA A 1 191 ? -3.062 28.045 -15.847 1.00 36.06 191 ALA A O 1
ATOM 1434 N N . ASP A 1 192 ? -1.276 28.813 -16.954 1.00 41.72 192 ASP A N 1
ATOM 1435 C CA . ASP A 1 192 ? -1.978 29.704 -17.884 1.00 41.72 192 ASP A CA 1
ATOM 1436 C C . ASP A 1 192 ? -2.250 29.075 -19.270 1.00 41.72 192 ASP A C 1
ATOM 1438 O O . ASP A 1 192 ? -2.720 29.768 -20.176 1.00 41.72 192 ASP A O 1
ATOM 1442 N N . GLY A 1 193 ? -1.963 27.780 -19.452 1.00 38.34 193 GLY A N 1
ATOM 1443 C CA . GLY A 1 193 ? -2.174 27.038 -20.701 1.00 38.34 193 GLY A CA 1
ATOM 1444 C C . GLY A 1 193 ? -1.173 27.385 -21.809 1.00 38.34 193 GLY A C 1
ATOM 1445 O O . GLY A 1 193 ? -1.390 27.048 -22.977 1.00 38.34 193 GLY A O 1
ATOM 1446 N N . LYS A 1 194 ? -0.085 28.099 -21.480 1.00 43.12 194 LYS A N 1
ATOM 1447 C CA . LYS A 1 194 ? 0.999 28.394 -22.423 1.00 43.12 194 LYS A CA 1
ATOM 1448 C C . LYS A 1 194 ? 2.107 27.353 -22.338 1.00 43.12 194 LYS A C 1
ATOM 1450 O O . LYS A 1 194 ? 2.628 27.045 -21.268 1.00 43.12 194 LYS A O 1
ATOM 1455 N N . TRP A 1 195 ? 2.523 26.905 -23.517 1.00 38.31 195 TRP A N 1
ATOM 1456 C CA . TRP A 1 195 ? 3.615 25.963 -23.711 1.00 38.31 195 TRP A CA 1
ATOM 1457 C C . TRP A 1 195 ? 4.956 26.693 -23.691 1.00 38.31 195 TRP A C 1
ATOM 1459 O O . TRP A 1 195 ? 5.183 27.613 -24.483 1.00 38.31 195 TRP A O 1
ATOM 1469 N N . THR A 1 196 ? 5.861 26.268 -22.812 1.00 39.06 196 THR A N 1
ATOM 1470 C CA . THR A 1 196 ? 7.269 26.678 -22.857 1.00 39.06 196 THR A CA 1
ATOM 1471 C C . THR A 1 196 ? 8.142 25.467 -23.155 1.00 39.06 196 THR A C 1
ATOM 1473 O O . THR A 1 196 ? 8.189 24.525 -22.371 1.00 39.06 196 THR A O 1
ATOM 1476 N N . CYS A 1 197 ? 8.833 25.509 -24.295 1.00 39.84 197 CYS A N 1
ATOM 1477 C CA . CYS A 1 197 ? 9.778 24.487 -24.733 1.00 39.84 197 CYS A CA 1
ATOM 1478 C C . CYS A 1 197 ? 11.181 24.852 -24.184 1.00 39.84 197 CYS A C 1
ATOM 1480 O O . CYS A 1 197 ? 11.689 25.936 -24.490 1.00 39.84 197 CYS A O 1
ATOM 1482 N N . GLN A 1 198 ? 11.810 23.991 -23.372 1.00 39.38 198 GLN A N 1
ATOM 1483 C CA . GLN A 1 198 ? 13.211 24.160 -22.950 1.00 39.38 198 GLN A CA 1
ATOM 1484 C C . GLN A 1 198 ? 14.124 23.173 -23.682 1.00 39.38 198 GLN A C 1
ATOM 1486 O O . GLN A 1 198 ? 13.876 21.972 -23.692 1.00 39.38 198 GLN A O 1
ATOM 1491 N N . TRP A 1 199 ? 15.209 23.696 -24.259 1.00 40.75 199 TRP A N 1
ATOM 1492 C CA . TRP A 1 199 ? 16.264 22.903 -24.889 1.00 40.75 199 TRP A CA 1
ATOM 1493 C C . TRP A 1 199 ? 17.437 22.759 -23.920 1.00 40.75 199 TRP A C 1
ATOM 1495 O O . TRP A 1 199 ? 17.989 23.765 -23.468 1.00 40.75 199 TRP A O 1
ATOM 1505 N N . SER A 1 200 ? 17.847 21.526 -23.631 1.00 36.41 200 SER A N 1
ATOM 1506 C CA . SER A 1 200 ? 19.071 21.231 -22.884 1.00 36.41 200 SER A CA 1
ATOM 1507 C C . SER A 1 200 ? 19.983 20.365 -23.749 1.00 36.41 200 SER A C 1
ATOM 1509 O O . SER A 1 200 ? 19.717 19.184 -23.952 1.00 36.41 200 SER A O 1
ATOM 1511 N N . HIS A 1 201 ? 21.057 20.953 -24.282 1.00 40.62 201 HIS A N 1
ATOM 1512 C CA . HIS A 1 201 ? 22.162 20.190 -24.865 1.00 40.62 201 HIS A CA 1
ATOM 1513 C C . HIS A 1 201 ? 23.177 19.868 -23.771 1.00 40.62 201 HIS A C 1
ATOM 1515 O O . HIS A 1 201 ? 23.680 20.777 -23.105 1.00 40.62 201 HIS A O 1
ATOM 1521 N N . LYS A 1 202 ? 23.553 18.596 -23.616 1.00 38.72 202 LYS A N 1
ATOM 1522 C CA . LYS A 1 202 ? 24.637 18.208 -22.706 1.00 38.72 202 LYS A CA 1
ATOM 1523 C C . LYS A 1 202 ? 25.986 18.208 -23.431 1.00 38.72 202 LYS A C 1
ATOM 1525 O O . LYS A 1 202 ? 26.625 17.177 -23.576 1.00 38.72 202 LYS A O 1
ATOM 1530 N N . SER A 1 203 ? 26.378 19.387 -23.915 1.00 35.31 203 SER A N 1
ATOM 1531 C CA . SER A 1 203 ? 27.744 19.875 -24.199 1.00 35.31 203 SER A CA 1
ATOM 1532 C C . SER A 1 203 ? 27.668 21.001 -25.240 1.00 35.31 203 SER A C 1
ATOM 1534 O O . SER A 1 203 ? 26.893 20.929 -26.183 1.00 35.31 203 SER A O 1
ATOM 1536 N N . ILE A 1 204 ? 28.488 22.041 -25.057 1.00 32.34 204 ILE A N 1
ATOM 1537 C CA . ILE A 1 204 ? 28.484 23.358 -25.730 1.00 32.34 204 ILE A CA 1
ATOM 1538 C C . ILE A 1 204 ? 27.626 24.415 -25.008 1.00 32.34 204 ILE A C 1
ATOM 1540 O O . ILE A 1 204 ? 26.405 24.349 -24.910 1.00 32.34 204 ILE A O 1
ATOM 1544 N N . THR A 1 205 ? 28.346 25.417 -24.502 1.00 27.47 205 THR A N 1
ATOM 1545 C CA . THR A 1 205 ? 27.912 26.635 -23.813 1.00 27.47 205 THR A CA 1
ATOM 1546 C C . THR A 1 205 ? 26.639 27.249 -24.410 1.00 27.47 205 THR A C 1
ATOM 1548 O O . THR A 1 205 ? 26.580 27.585 -25.592 1.00 27.47 205 THR A O 1
ATOM 1551 N N . THR A 1 206 ? 25.620 27.415 -23.571 1.00 31.41 206 THR A N 1
ATOM 1552 C CA . THR A 1 206 ? 24.260 27.835 -23.922 1.00 31.41 206 THR A CA 1
ATOM 1553 C C . THR A 1 206 ? 24.159 29.291 -24.390 1.00 31.41 206 THR A C 1
ATOM 1555 O O . THR A 1 206 ? 24.710 30.206 -23.778 1.00 31.41 206 THR A O 1
ATOM 1558 N N . ARG A 1 207 ? 23.327 29.528 -25.414 1.00 26.83 207 ARG A N 1
ATOM 1559 C CA . ARG A 1 207 ? 22.672 30.821 -25.669 1.00 26.83 207 ARG A CA 1
ATOM 1560 C C . ARG A 1 207 ? 21.165 30.573 -25.771 1.00 26.83 207 ARG A C 1
ATOM 1562 O O . ARG A 1 207 ? 20.726 29.813 -26.625 1.00 26.83 207 ARG A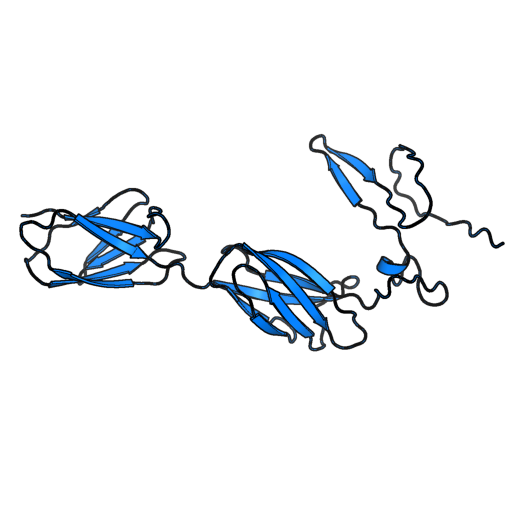 O 1
ATOM 1569 N N . LEU A 1 208 ? 20.391 31.185 -24.874 1.00 28.78 208 LEU A N 1
ATOM 1570 C CA . LEU A 1 208 ? 18.926 31.129 -24.866 1.00 28.78 208 LEU A CA 1
ATOM 1571 C C . LEU A 1 208 ? 18.362 31.808 -26.121 1.00 28.78 208 LEU A C 1
ATOM 1573 O O . LEU A 1 208 ? 18.667 32.972 -26.377 1.00 28.78 208 LEU A O 1
ATOM 1577 N N . ILE A 1 209 ? 17.505 31.107 -26.862 1.00 31.36 209 ILE A N 1
ATOM 1578 C CA . ILE A 1 209 ? 16.657 31.708 -27.896 1.00 31.36 209 ILE A CA 1
ATOM 1579 C C . ILE A 1 209 ? 15.209 31.354 -27.544 1.00 31.36 209 ILE A C 1
ATOM 1581 O O . ILE A 1 209 ? 14.827 30.189 -27.579 1.00 31.36 209 ILE A O 1
ATOM 1585 N N . GLN A 1 210 ? 14.416 32.356 -27.157 1.00 29.02 210 GLN A N 1
ATOM 1586 C CA . GLN A 1 210 ? 12.970 32.215 -26.969 1.00 29.02 210 GLN A CA 1
ATOM 1587 C C . GLN A 1 210 ? 12.265 32.282 -28.329 1.00 29.02 210 GLN A C 1
ATOM 1589 O O . GLN A 1 210 ? 12.507 33.205 -29.106 1.00 29.02 210 GLN A O 1
ATOM 1594 N N . GLY A 1 211 ? 11.365 31.336 -28.598 1.00 36.06 211 GLY A N 1
ATOM 1595 C CA . GLY A 1 211 ? 10.511 31.328 -29.784 1.00 36.06 211 GLY A CA 1
ATOM 1596 C C . GLY A 1 211 ? 9.233 30.519 -29.557 1.00 36.06 211 GLY A C 1
ATOM 1597 O O . GLY A 1 211 ? 9.200 29.617 -28.725 1.00 36.06 211 GLY A O 1
ATOM 1598 N N . THR A 1 212 ? 8.167 30.867 -30.277 1.00 29.77 212 THR A N 1
ATOM 1599 C CA . THR A 1 212 ? 6.878 30.155 -30.283 1.00 29.77 212 THR A CA 1
ATOM 1600 C C . THR A 1 212 ? 6.984 28.856 -31.084 1.00 29.77 212 THR A C 1
ATOM 1602 O O . THR A 1 212 ? 7.370 28.907 -32.250 1.00 29.77 212 THR A O 1
ATOM 1605 N N . CYS A 1 213 ? 6.637 27.719 -30.471 1.00 32.09 213 CYS A N 1
ATOM 1606 C CA . CYS A 1 213 ? 6.769 26.370 -31.039 1.00 32.09 213 CYS A CA 1
ATOM 1607 C C . CYS A 1 213 ? 5.815 26.150 -32.247 1.00 32.09 213 CYS A C 1
ATOM 1609 O O . CYS A 1 213 ? 4.596 26.195 -32.071 1.00 32.09 213 CYS A O 1
ATOM 1611 N N . PRO A 1 214 ? 6.316 25.890 -33.476 1.00 32.34 214 PRO A N 1
ATOM 1612 C CA . PRO A 1 214 ? 5.516 25.315 -34.548 1.00 32.34 214 PRO A CA 1
ATOM 1613 C C . PRO A 1 214 ? 5.656 23.786 -34.543 1.00 32.34 214 PRO A C 1
ATOM 1615 O O . PRO A 1 214 ? 6.756 23.253 -34.425 1.00 32.34 214 PRO A O 1
ATOM 1618 N N . LYS A 1 215 ? 4.545 23.066 -34.743 1.00 32.91 215 LYS A N 1
ATOM 1619 C CA . LYS A 1 215 ? 4.586 21.664 -35.185 1.00 32.91 215 LYS A CA 1
ATOM 1620 C C . LYS A 1 215 ? 5.334 21.618 -36.520 1.00 32.91 215 LYS A C 1
ATOM 1622 O O . LYS A 1 215 ? 4.724 22.010 -37.505 1.00 32.91 215 LYS A O 1
ATOM 1627 N N . ILE A 1 216 ? 6.600 21.195 -36.565 1.00 27.02 216 ILE A N 1
ATOM 1628 C CA . ILE A 1 216 ? 7.301 20.746 -37.785 1.00 27.02 216 ILE A CA 1
ATOM 1629 C C . ILE A 1 216 ? 8.614 20.020 -37.432 1.00 27.02 216 ILE A C 1
ATOM 1631 O O . ILE A 1 216 ? 9.453 20.528 -36.692 1.00 27.02 216 ILE A O 1
ATOM 1635 N N . LEU A 1 217 ? 8.742 18.837 -38.044 1.00 31.03 217 LEU A N 1
ATOM 1636 C CA . LEU A 1 217 ? 9.929 18.188 -38.616 1.00 31.03 217 LEU A CA 1
ATOM 1637 C C . LEU A 1 217 ? 11.226 19.028 -38.574 1.00 31.03 217 LEU A C 1
ATOM 1639 O O . LEU A 1 217 ? 11.350 20.015 -39.302 1.00 31.03 217 LEU A O 1
ATOM 1643 N N . VAL A 1 218 ? 12.233 18.607 -37.804 1.00 26.20 218 VAL A N 1
ATOM 1644 C CA . VAL A 1 218 ? 13.562 19.237 -37.856 1.00 26.20 218 VAL A CA 1
ATOM 1645 C C . VAL A 1 218 ? 14.471 18.453 -38.798 1.00 26.20 218 VAL A C 1
ATOM 1647 O O . VAL A 1 218 ? 14.921 17.350 -38.508 1.00 26.20 218 VAL A O 1
ATOM 1650 N N . GLN A 1 219 ? 14.736 19.064 -39.951 1.00 26.62 219 GLN A N 1
ATOM 1651 C CA . GLN A 1 219 ? 15.763 18.675 -40.908 1.00 26.62 219 GLN A CA 1
ATOM 1652 C C . GLN A 1 219 ? 17.115 19.217 -40.410 1.00 26.62 219 GLN A C 1
ATOM 1654 O O . GLN A 1 219 ? 17.372 20.420 -40.491 1.00 26.62 219 GLN A O 1
ATOM 1659 N N . THR A 1 220 ? 17.987 18.357 -39.880 1.00 30.02 220 THR A N 1
ATOM 1660 C CA . THR A 1 220 ? 19.306 18.785 -39.387 1.00 30.02 220 THR A CA 1
ATOM 1661 C C . THR A 1 220 ? 20.321 18.820 -40.528 1.00 30.02 220 THR A C 1
ATOM 1663 O O . THR A 1 220 ? 20.604 17.813 -41.175 1.00 30.02 220 THR A O 1
ATOM 1666 N N . LYS A 1 221 ? 20.895 19.999 -40.782 1.00 23.56 221 LYS A N 1
ATOM 1667 C CA . LYS A 1 221 ? 22.018 20.189 -41.705 1.00 23.56 221 LYS A CA 1
ATOM 1668 C C . LYS A 1 221 ? 23.308 19.788 -40.984 1.00 23.56 221 LYS A C 1
ATOM 1670 O O . LYS A 1 221 ? 23.825 20.558 -40.181 1.00 23.56 221 LYS A O 1
ATOM 1675 N N . ILE A 1 222 ? 23.815 18.590 -41.267 1.00 26.67 222 ILE A N 1
ATOM 1676 C CA . ILE A 1 222 ? 25.147 18.156 -40.829 1.00 26.67 222 ILE A CA 1
ATOM 1677 C C . ILE A 1 222 ? 26.174 18.993 -41.598 1.00 26.67 222 ILE A C 1
ATOM 1679 O O . ILE A 1 222 ? 26.266 18.897 -42.823 1.00 26.67 222 ILE A O 1
ATOM 1683 N N . GLN A 1 223 ? 26.933 19.836 -40.901 1.00 24.25 223 GLN A N 1
ATOM 1684 C CA . GLN A 1 223 ? 28.138 20.430 -41.468 1.00 24.25 223 GLN A CA 1
ATOM 1685 C C . GLN A 1 223 ? 29.303 19.510 -41.101 1.00 24.25 223 GLN A C 1
ATOM 1687 O O . GLN A 1 223 ? 29.804 19.545 -39.984 1.00 24.25 223 GLN A O 1
ATOM 1692 N N . LEU A 1 224 ? 29.675 18.632 -42.035 1.00 28.00 224 LEU A N 1
ATOM 1693 C CA . LEU A 1 224 ? 30.942 17.911 -41.968 1.00 28.00 224 LEU A CA 1
ATOM 1694 C C . LEU A 1 224 ? 32.064 18.925 -42.201 1.00 28.00 224 LEU A C 1
ATOM 1696 O O . LEU A 1 224 ? 32.147 19.469 -43.304 1.00 28.00 224 LEU A O 1
ATOM 1700 N N . LEU A 1 225 ? 32.857 19.182 -41.159 1.00 31.89 225 LEU A N 1
ATOM 1701 C CA . LEU A 1 225 ? 34.320 19.333 -41.159 1.00 31.89 225 LEU A CA 1
ATOM 1702 C C . LEU A 1 225 ? 34.821 19.370 -39.710 1.00 31.89 225 LEU A C 1
ATOM 1704 O O . LEU A 1 225 ? 34.366 20.259 -38.958 1.00 31.89 225 LEU A O 1
#

Sequence (225 aa):
RIEIALSLAECGLGPLPVEGNILVGDLSLTVPSGSAVMWTPTSLGQHTFTSSAPGYSTSTETQEVTSLTTSLEFCLELSAFQVNVDVRELIANVSLTSTSEITYSGPSSGSLTWTSPAATIVFEETGTYIFEVTPQAPFWPSTATLQVTRETNLIVLYVDFCGDNVCNPAFENADFCPSDCVAILFEFENADGKWTCQWSHKSITTRLIQGTCPKILVQTKIQLL

Secondary structure (DSSP, 8-state):
---EEEEEEESSSS-EE--EEEEETTEEEEE-TT-EEEE--SSSEEEEEEEE-TTB--EEEEEEE-TT--EEEEEEPBPPEEEEEEEEETTT--B-SS-EEEEEESSS-EEEEE-TT-EEEEESS-EEEEEEEEEPTTSPPEEEEEEE-TT--EEEEEE-S--SS---TTT--SSS-HHHHS--EEEEE-TTS-EEEEE--SSS-------PPP-----------